Protein AF-A0A7Y5Q2Y3-F1 (afdb_monomer)

Secondary structure (DSSP, 8-state):
----SSTTSSHHHHHHHHHHTT--TTS-GGG-B-HHHHHHHHT--HHHHHHHHHTTSS--BSSTT--BB-HHHHHHHHHHHHHHHHHHHHHHHHT-S-EEEHHHHHHHHT--HHHHHHHHHTTSS-EEEE--TTT-EEEEEHHHHHHHHHHHHTTTT-TTSHHHHHHHHHHHHHHHHHHHTT-S---TTSTTSPTTPBPHHHHHHHHTS-HHHHHHHHHTTSS--EEEEETTEEEEEB-HHHHHHHHHHHHTS-HHHHHHHHHHHHHHHHHHTTPEEHHHHHHHHT--HHHHHHHHHTTSS--EEETTEEEE-HHHHHH-----

Mean predicted aligned error: 15.6 Å

Solvent-accessible surface area (backbone atoms only — not comparable to full-atom values): 18512 Å² total; per-residue (Å²): 131,84,90,60,88,66,59,68,79,47,74,66,35,50,49,55,52,43,63,73,65,71,61,65,86,85,53,67,63,94,56,30,36,38,58,66,54,50,15,68,75,69,73,45,58,47,65,62,52,48,54,34,40,78,70,64,68,29,60,69,47,75,62,84,94,55,45,20,26,35,58,70,44,46,53,56,40,50,51,51,51,50,56,50,49,51,52,49,51,51,55,50,61,71,64,76,58,65,65,37,46,52,71,52,44,28,62,71,49,71,47,54,74,70,52,51,51,49,33,48,76,32,36,62,31,57,67,46,75,42,91,48,72,97,83,38,42,49,38,26,37,43,68,40,41,50,52,52,29,54,38,42,78,68,60,52,56,44,87,88,39,71,58,29,55,51,50,32,50,53,23,43,52,50,51,47,54,37,37,75,70,61,75,38,82,67,74,81,79,76,80,82,60,64,89,78,49,36,40,51,61,52,46,14,60,77,55,71,49,61,46,67,57,43,52,50,32,37,76,70,64,74,38,69,57,50,81,42,78,58,89,95,42,81,43,56,38,23,48,55,69,54,44,52,54,49,34,53,58,55,68,74,44,53,72,67,56,53,52,51,51,58,50,49,53,54,51,48,56,37,45,75,71,65,28,39,38,50,65,59,54,12,62,74,71,75,50,54,50,66,58,52,53,48,34,36,74,70,64,76,40,78,62,47,77,60,86,95,41,58,32,27,51,60,66,61,62,71,73,57,76,81,83,128

Radius of gyration: 31.55 Å; Cα contacts (8 Å, |Δi|>4): 310; chains: 1; bounding box: 58×52×96 Å

pLDDT: mean 83.3, std 14.1, range [37.12, 98.06]

Nearest PDB structures (foldseek):
  3d6y-assembly1_A  TM=5.485E-01  e=5.306E-01  Bacillus subtilis
  6pif-assembly1_I  TM=5.799E-01  e=5.602E-01  Vibrio cholerae
  3d71-assembly1_A-2  TM=3.889E-01  e=2.768E-01  Bacillus subtilis
  7xn2-assembly1_A-2  TM=4.314E-01  e=4.509E-01  Nostoc sp. PCC 7120 = FACHB-418
  2zhg-assembly1_A-2  TM=4.867E-01  e=1.409E+00  Escherichia coli K-12

Structure (mmCIF, N/CA/C/O backbone):
data_AF-A0A7Y5Q2Y3-F1
#
_entry.id   AF-A0A7Y5Q2Y3-F1
#
loop_
_atom_site.group_PDB
_atom_site.id
_atom_site.type_symbol
_atom_site.label_atom_id
_atom_site.label_alt_id
_atom_site.label_comp_id
_atom_site.label_asym_id
_atom_site.label_entity_id
_atom_site.label_seq_id
_atom_site.pdbx_PDB_ins_code
_atom_site.Cartn_x
_atom_site.Cartn_y
_atom_site.Cartn_z
_atom_site.occupancy
_atom_site.B_iso_or_equiv
_atom_site.auth_seq_id
_atom_site.auth_comp_id
_atom_site.auth_asym_id
_atom_site.auth_atom_id
_atom_site.pdbx_PDB_model_num
ATOM 1 N N . MET A 1 1 ? -22.066 6.772 40.315 1.00 43.12 1 MET A N 1
ATOM 2 C CA . MET A 1 1 ? -20.658 6.343 40.153 1.00 43.12 1 MET A CA 1
ATOM 3 C C . MET A 1 1 ? -19.852 7.052 41.225 1.00 43.12 1 MET A C 1
ATOM 5 O O . MET A 1 1 ? -19.938 8.268 41.295 1.00 43.12 1 MET A O 1
ATOM 9 N N . THR A 1 2 ? -19.162 6.327 42.105 1.00 41.25 2 THR A N 1
ATOM 10 C CA . THR A 1 2 ? -18.310 6.935 43.138 1.00 41.25 2 THR A CA 1
ATOM 11 C C . THR A 1 2 ? -17.067 7.475 42.437 1.00 41.25 2 THR A C 1
ATOM 13 O O . THR A 1 2 ? -16.257 6.686 41.960 1.00 41.25 2 THR A O 1
ATOM 16 N N . GLY A 1 3 ? -16.9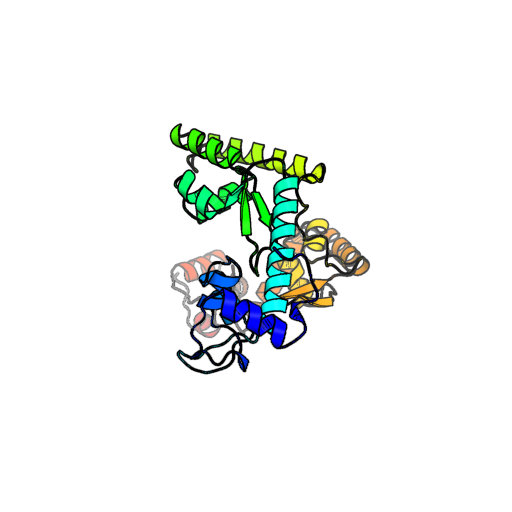72 8.796 42.273 1.00 37.12 3 GLY A N 1
ATOM 17 C CA . GLY A 1 3 ? -15.904 9.495 41.543 1.00 37.12 3 GLY A CA 1
ATOM 18 C C . GLY A 1 3 ? -14.529 9.441 42.213 1.00 37.12 3 GLY A C 1
ATOM 19 O O . GLY A 1 3 ? -13.785 10.407 42.126 1.00 37.12 3 GLY A O 1
ATOM 20 N N . ASP A 1 4 ? -14.213 8.339 42.890 1.00 43.91 4 ASP A N 1
ATOM 21 C CA . ASP A 1 4 ? -12.954 8.118 43.584 1.00 43.91 4 ASP A CA 1
ATOM 22 C C . ASP A 1 4 ? -12.002 7.303 42.680 1.00 43.91 4 ASP A C 1
ATOM 24 O O . ASP A 1 4 ? -12.251 6.115 42.432 1.00 43.91 4 ASP A O 1
ATOM 28 N N . PRO A 1 5 ? -10.941 7.924 42.134 1.00 51.47 5 PRO A N 1
ATOM 29 C CA . PRO A 1 5 ? -9.943 7.248 41.311 1.00 51.47 5 PRO A CA 1
ATOM 30 C C . PRO A 1 5 ? -8.992 6.340 42.115 1.00 51.47 5 PRO A C 1
ATOM 32 O O . PRO A 1 5 ? -8.297 5.527 41.501 1.00 51.47 5 PRO A O 1
ATOM 35 N N . ASP A 1 6 ? -8.974 6.429 43.450 1.00 42.62 6 ASP A N 1
ATOM 36 C CA . ASP A 1 6 ? -8.047 5.706 44.330 1.00 42.62 6 ASP A CA 1
ATOM 37 C C . ASP A 1 6 ? -8.681 4.522 45.074 1.00 42.62 6 ASP A C 1
ATOM 39 O O . ASP A 1 6 ? -7.956 3.652 45.563 1.00 42.62 6 ASP A O 1
ATOM 43 N N . ALA A 1 7 ? -10.010 4.381 45.031 1.00 50.81 7 ALA A N 1
ATOM 44 C CA . ALA A 1 7 ? -10.738 3.216 45.551 1.00 50.81 7 ALA A CA 1
ATOM 45 C C . ALA A 1 7 ? -10.302 1.859 44.944 1.00 50.81 7 ALA A C 1
ATOM 47 O O . ALA A 1 7 ? -10.752 0.814 45.398 1.00 50.81 7 ALA A O 1
ATOM 48 N N . TYR A 1 8 ? -9.435 1.853 43.925 1.00 51.94 8 TYR A N 1
ATOM 49 C CA . TYR A 1 8 ? -9.011 0.677 43.156 1.00 51.94 8 TYR A CA 1
ATOM 50 C C . TYR A 1 8 ? -7.589 0.183 43.473 1.00 51.94 8 TYR A C 1
ATOM 52 O O . TYR A 1 8 ? -7.103 -0.723 42.799 1.00 51.94 8 TYR A O 1
ATOM 60 N N . ARG A 1 9 ? -6.890 0.784 44.448 1.00 46.69 9 ARG A N 1
ATOM 61 C CA . ARG A 1 9 ? -5.477 0.464 44.742 1.00 46.69 9 ARG A CA 1
ATOM 62 C C . ARG A 1 9 ? -5.253 -0.621 45.801 1.00 46.69 9 ARG A C 1
ATOM 64 O O . ARG A 1 9 ? -4.102 -0.952 46.061 1.00 46.69 9 ARG A O 1
ATOM 71 N N . ASN A 1 10 ? -6.302 -1.170 46.411 1.00 55.41 10 ASN A N 1
ATOM 72 C CA . ASN A 1 10 ? -6.183 -2.230 47.414 1.00 55.41 10 ASN A CA 1
ATOM 73 C C . ASN A 1 10 ? -7.134 -3.402 47.122 1.00 55.41 10 ASN A C 1
ATOM 75 O O . ASN A 1 10 ? -8.129 -3.253 46.409 1.00 55.41 10 ASN A O 1
ATOM 79 N N . ASP A 1 11 ? -6.826 -4.569 47.691 1.00 52.66 11 ASP A N 1
ATOM 80 C CA . ASP A 1 11 ? -7.586 -5.813 47.491 1.00 52.66 11 ASP A CA 1
ATOM 81 C C . ASP A 1 11 ? -9.076 -5.654 47.844 1.00 52.66 11 ASP A C 1
ATOM 83 O O . ASP A 1 11 ? -9.950 -6.235 47.201 1.00 52.66 11 ASP A O 1
ATOM 87 N N . VAL A 1 12 ? -9.379 -4.781 48.810 1.00 58.16 12 VAL A N 1
ATOM 88 C CA . VAL A 1 12 ? -10.740 -4.439 49.254 1.00 58.16 12 VAL A CA 1
ATOM 89 C C . VAL A 1 12 ? -11.534 -3.708 48.160 1.00 58.16 12 VAL A C 1
ATOM 91 O O . VAL A 1 12 ? -12.720 -3.978 47.957 1.00 58.16 12 VAL A O 1
ATOM 94 N N . GLY A 1 13 ? -10.890 -2.812 47.413 1.00 61.62 13 GLY A N 1
ATOM 95 C CA . GLY A 1 13 ? -11.472 -2.109 46.272 1.00 61.62 13 GLY A CA 1
ATOM 96 C C . GLY A 1 13 ? -11.870 -3.043 45.133 1.00 61.62 13 GLY A C 1
ATOM 97 O O . GLY A 1 13 ? -12.956 -2.917 44.561 1.00 61.62 13 GLY A O 1
ATOM 98 N N . VAL A 1 14 ? -11.019 -4.032 44.851 1.00 57.56 14 VAL A N 1
ATOM 99 C CA . VAL A 1 14 ? -11.285 -5.078 43.854 1.00 57.56 14 VAL A CA 1
ATOM 100 C C . VAL A 1 14 ? -12.442 -5.974 44.311 1.00 57.56 14 VAL A C 1
ATOM 102 O O . VAL A 1 14 ? -13.382 -6.191 43.544 1.00 57.56 14 VAL A O 1
ATOM 105 N N . LEU A 1 15 ? -12.439 -6.412 45.575 1.00 58.00 15 LEU A N 1
ATOM 106 C CA . LEU A 1 15 ? -13.504 -7.222 46.185 1.00 58.00 15 LEU A CA 1
ATOM 107 C C . LEU A 1 15 ? -14.885 -6.554 46.110 1.00 58.00 15 LEU A C 1
ATOM 109 O O . LEU A 1 15 ? -15.871 -7.202 45.757 1.00 58.00 15 LEU A O 1
ATOM 113 N N . ASN A 1 16 ? -14.967 -5.247 46.364 1.00 61.09 16 ASN A N 1
ATOM 114 C CA . ASN A 1 16 ? -16.228 -4.504 46.276 1.00 61.09 16 ASN A CA 1
ATOM 115 C C . ASN A 1 16 ? -16.798 -4.446 44.849 1.00 61.09 16 ASN A C 1
ATOM 117 O O . ASN A 1 16 ? -18.017 -4.467 44.664 1.00 61.09 16 ASN A O 1
ATOM 121 N N . VAL A 1 17 ? -15.937 -4.387 43.830 1.00 60.50 17 VAL A N 1
ATOM 122 C CA . VAL A 1 17 ? -16.352 -4.403 42.419 1.00 60.50 17 VAL A CA 1
ATOM 123 C C . VAL A 1 17 ? -16.794 -5.803 42.000 1.00 60.50 17 VAL A C 1
ATOM 125 O O . VAL A 1 17 ? -17.844 -5.941 41.376 1.00 60.50 17 VAL A O 1
ATOM 128 N N . VAL A 1 18 ? -16.041 -6.836 42.384 1.00 57.22 18 VAL A N 1
ATOM 129 C CA . VAL A 1 18 ? -16.374 -8.246 42.121 1.00 57.22 18 VAL A CA 1
ATOM 130 C C . VAL A 1 18 ? -17.739 -8.601 42.722 1.00 57.22 18 VAL A C 1
ATOM 132 O O . VAL A 1 18 ? -18.603 -9.112 42.008 1.00 57.22 18 VAL A O 1
ATOM 135 N N . ASN A 1 19 ? -17.980 -8.218 43.981 1.00 61.59 19 ASN A N 1
ATOM 136 C CA . ASN A 1 19 ? -19.257 -8.443 44.663 1.00 61.59 19 ASN A CA 1
ATOM 137 C C . ASN A 1 19 ? -20.421 -7.673 44.019 1.00 61.59 19 ASN A C 1
ATOM 139 O O . ASN A 1 19 ? -21.512 -8.222 43.874 1.00 61.59 19 ASN A O 1
ATOM 143 N N . ARG A 1 20 ? -20.211 -6.426 43.569 1.00 59.88 20 ARG A N 1
ATOM 144 C CA . ARG A 1 20 ? -21.254 -5.656 42.858 1.00 59.88 20 ARG A CA 1
ATOM 145 C C . ARG A 1 20 ? -21.637 -6.240 41.501 1.00 59.88 20 ARG A C 1
ATOM 147 O O . ARG A 1 20 ? -22.733 -5.966 41.025 1.00 59.88 20 ARG A O 1
ATOM 154 N N . LEU A 1 21 ? -20.742 -6.984 40.858 1.00 59.78 21 LEU A N 1
ATOM 155 C CA . LEU A 1 21 ? -20.939 -7.484 39.496 1.00 59.78 21 LEU A CA 1
ATOM 156 C C . LEU A 1 21 ? -21.507 -8.904 39.437 1.00 59.78 21 LEU A C 1
ATOM 158 O O . LEU A 1 21 ? -21.704 -9.420 38.335 1.00 59.78 21 LEU A O 1
ATOM 162 N N . GLY A 1 22 ? -21.773 -9.529 40.591 1.00 58.38 22 GLY A N 1
ATOM 163 C CA . GLY A 1 22 ? -22.323 -10.884 40.663 1.00 58.38 22 GLY A CA 1
ATOM 164 C C . GLY A 1 22 ? -21.417 -11.927 40.006 1.00 58.38 22 GLY A C 1
ATOM 165 O O . GLY A 1 22 ? -21.913 -12.887 39.418 1.00 58.38 22 GLY A O 1
ATOM 166 N N . LEU A 1 23 ? -20.098 -11.706 40.031 1.00 62.53 23 LEU A N 1
ATOM 167 C CA . LEU A 1 23 ? -19.140 -12.687 39.533 1.00 62.53 23 LEU A CA 1
ATOM 168 C C . LEU A 1 23 ? -19.119 -13.876 40.500 1.00 62.53 23 LEU A C 1
ATOM 170 O O . LEU A 1 23 ? -19.036 -13.699 41.713 1.00 62.53 23 LEU A O 1
ATOM 174 N N . ASP A 1 24 ? -19.248 -15.084 39.954 1.00 54.53 24 ASP A N 1
ATOM 175 C CA . ASP A 1 24 ? -19.266 -16.332 40.714 1.00 54.53 24 ASP A CA 1
ATOM 176 C C . ASP A 1 24 ? -17.982 -16.447 41.560 1.00 54.53 24 ASP A C 1
ATOM 178 O O . ASP A 1 24 ? -16.868 -16.365 41.036 1.00 54.53 24 ASP A O 1
ATOM 182 N N . GLY A 1 25 ? -18.127 -16.656 42.873 1.00 52.69 25 GLY A N 1
ATOM 183 C CA . GLY A 1 25 ? -17.015 -16.853 43.811 1.00 52.69 25 GLY A CA 1
ATOM 184 C C . GLY A 1 25 ? -16.116 -18.062 43.500 1.00 52.69 25 GLY A C 1
ATOM 185 O O . GLY A 1 25 ? -15.084 -18.231 44.143 1.00 52.69 25 GLY A O 1
ATOM 186 N N . ARG A 1 26 ? -16.465 -18.893 42.507 1.00 54.66 26 ARG A N 1
ATOM 187 C CA . ARG A 1 26 ? -15.615 -19.963 41.951 1.00 54.66 26 ARG A CA 1
ATOM 188 C C . ARG A 1 26 ? -14.494 -19.452 41.048 1.00 54.66 26 ARG A C 1
ATOM 190 O O . ARG A 1 26 ? -13.603 -20.220 40.686 1.00 54.66 26 ARG A O 1
ATOM 197 N N . THR A 1 27 ? -14.530 -18.186 40.648 1.00 55.25 27 THR A N 1
ATOM 198 C CA . THR A 1 27 ? -13.493 -17.587 39.806 1.00 55.25 27 THR A CA 1
ATOM 199 C C . THR A 1 27 ? -12.290 -17.262 40.680 1.00 55.25 27 THR A C 1
ATOM 201 O O . THR A 1 27 ? -12.431 -16.580 41.691 1.00 55.25 27 THR A O 1
ATOM 204 N N . ASN A 1 28 ? -11.102 -17.757 40.323 1.00 61.69 28 ASN A N 1
ATOM 205 C CA . ASN A 1 28 ? -9.868 -17.484 41.061 1.00 61.69 28 ASN A CA 1
ATOM 206 C C . ASN A 1 28 ? -9.455 -16.017 40.831 1.00 61.69 28 ASN A C 1
ATOM 208 O O . ASN A 1 28 ? -8.598 -15.715 40.009 1.00 61.69 28 ASN A O 1
ATOM 212 N N . TRP A 1 29 ? -10.146 -15.095 41.501 1.00 56.84 29 TRP A N 1
ATOM 213 C CA . TRP A 1 29 ? -10.098 -13.640 41.316 1.00 56.84 29 TRP A CA 1
ATOM 214 C C . TRP A 1 29 ? -8.708 -13.046 41.560 1.00 56.84 29 TRP A C 1
ATOM 216 O O . TRP A 1 29 ? -8.377 -12.006 40.986 1.00 56.84 29 TRP A O 1
ATOM 226 N N . LEU A 1 30 ? -7.874 -13.752 42.331 1.00 63.66 30 LEU A N 1
ATOM 227 C CA . LEU A 1 30 ? -6.448 -13.471 42.501 1.00 63.66 30 LEU A CA 1
ATOM 228 C C . LEU A 1 30 ? -5.669 -13.546 41.176 1.00 63.66 30 LEU A C 1
ATOM 230 O O . LEU A 1 30 ? -4.636 -12.901 41.033 1.00 63.66 30 LEU A O 1
ATOM 234 N N . MET A 1 31 ? -6.158 -14.308 40.194 1.00 72.75 31 MET A N 1
ATOM 235 C CA . MET A 1 31 ? -5.475 -14.529 38.918 1.00 72.75 31 MET A CA 1
ATOM 236 C C . MET A 1 31 ? -5.882 -13.571 37.793 1.00 72.75 31 MET A C 1
ATOM 238 O O . MET A 1 31 ? -5.151 -13.475 36.806 1.00 72.75 31 MET A O 1
ATOM 242 N N . GLY A 1 32 ? -6.995 -12.841 37.923 1.00 86.25 32 GLY A N 1
ATOM 243 C CA . GLY A 1 32 ? -7.448 -11.872 36.920 1.00 86.25 32 GLY A CA 1
ATOM 244 C C . GLY A 1 32 ? -8.879 -12.085 36.422 1.00 86.25 32 GLY A C 1
ATOM 245 O O . GLY A 1 32 ? -9.709 -12.673 37.108 1.00 86.25 32 GLY A O 1
ATOM 246 N N . LEU A 1 33 ? -9.160 -11.584 35.217 1.00 88.19 33 LEU A N 1
ATOM 247 C CA . LEU A 1 33 ? -10.470 -11.625 34.559 1.00 88.19 33 LEU A CA 1
ATOM 248 C C . LEU A 1 33 ? -10.462 -12.553 33.349 1.00 88.19 33 LEU A C 1
ATOM 250 O O . LEU A 1 33 ? -9.553 -12.497 32.524 1.00 88.19 33 LEU A O 1
ATOM 254 N N . THR A 1 34 ? -11.517 -13.329 33.142 1.00 90.38 34 THR A N 1
ATOM 255 C CA . THR A 1 34 ? -11.758 -13.917 31.818 1.00 90.38 34 THR A CA 1
ATOM 256 C C . THR A 1 34 ? -12.120 -12.824 30.802 1.00 90.38 34 THR A C 1
ATOM 258 O O . THR A 1 34 ? -12.578 -11.734 31.154 1.00 90.38 34 THR A O 1
ATOM 261 N N . VAL A 1 35 ? -11.968 -13.112 29.505 1.00 89.06 35 VAL A N 1
ATOM 262 C CA . VAL A 1 35 ? -12.319 -12.170 28.421 1.00 89.06 35 VAL A CA 1
ATOM 263 C C . VAL A 1 35 ? -13.791 -11.738 28.500 1.00 89.06 35 VAL A C 1
ATOM 265 O O . VAL A 1 35 ? -14.106 -10.569 28.282 1.00 89.06 35 VAL A O 1
ATOM 268 N N . SER A 1 36 ? -14.695 -12.659 28.845 1.00 85.25 36 SER A N 1
ATOM 269 C CA . SER A 1 36 ? -16.131 -12.380 28.986 1.00 85.25 36 SER A CA 1
ATOM 270 C C . SER A 1 36 ? -16.429 -11.427 30.145 1.00 85.25 36 SER A C 1
ATOM 272 O O . SER A 1 36 ? -17.249 -10.519 30.010 1.00 85.25 36 SER A O 1
ATOM 274 N N . GLU A 1 37 ? -15.754 -11.600 31.282 1.00 84.69 37 GLU A N 1
ATOM 275 C CA . GLU A 1 37 ? -15.911 -10.718 32.444 1.00 84.69 37 GLU A CA 1
ATOM 276 C C . GLU A 1 37 ? -15.319 -9.339 32.170 1.00 84.69 37 GLU A C 1
ATOM 278 O O . GLU A 1 37 ? -15.955 -8.324 32.452 1.00 84.69 37 GLU A O 1
ATOM 283 N N . ALA A 1 38 ? -14.146 -9.294 31.537 1.00 87.94 38 ALA A N 1
ATOM 284 C CA . ALA A 1 38 ? -13.511 -8.064 31.089 1.00 87.94 38 ALA A CA 1
ATOM 285 C C . ALA A 1 38 ? -14.414 -7.278 30.114 1.00 87.94 38 ALA A C 1
ATOM 287 O O . ALA A 1 38 ? -14.573 -6.059 30.250 1.00 87.94 38 ALA A O 1
ATOM 288 N N . ALA A 1 39 ? -15.077 -7.971 29.181 1.00 83.06 39 ALA A N 1
ATOM 289 C CA . ALA A 1 39 ? -16.061 -7.384 28.272 1.00 83.06 39 ALA A CA 1
ATOM 290 C C . ALA A 1 39 ? -17.253 -6.789 29.032 1.00 83.06 39 ALA A C 1
ATOM 292 O O . ALA A 1 39 ? -17.571 -5.611 28.858 1.00 83.06 39 ALA A O 1
ATOM 293 N N . ARG A 1 40 ? -17.861 -7.567 29.938 1.00 78.81 40 ARG A N 1
ATOM 294 C CA . ARG A 1 40 ? -19.000 -7.129 30.760 1.00 78.81 40 ARG A CA 1
ATOM 295 C C . ARG A 1 40 ? -18.653 -5.915 31.625 1.00 78.81 40 ARG A C 1
ATOM 297 O O . ARG A 1 40 ? -19.427 -4.967 31.678 1.00 78.81 40 ARG A O 1
ATOM 304 N N . LEU A 1 41 ? -17.480 -5.924 32.258 1.00 79.88 41 LEU A N 1
ATOM 305 C CA . LEU A 1 41 ? -17.006 -4.854 33.139 1.00 79.88 41 LEU A CA 1
ATOM 306 C C . LEU A 1 41 ? -16.756 -3.536 32.392 1.00 79.88 41 LEU A C 1
ATOM 308 O O . LEU A 1 41 ? -16.956 -2.455 32.942 1.00 79.88 41 LEU A O 1
ATOM 312 N N . SER A 1 42 ? -16.254 -3.607 31.159 1.00 82.38 42 SER A N 1
ATOM 313 C CA . SER A 1 42 ? -15.830 -2.417 30.411 1.00 82.38 42 SER A CA 1
ATOM 314 C C . SER A 1 42 ? -16.823 -1.929 29.365 1.00 82.38 42 SER A C 1
ATOM 316 O O . SER A 1 42 ? -16.649 -0.815 28.874 1.00 82.38 42 SER A O 1
ATOM 318 N N . GLY A 1 43 ? -17.808 -2.750 28.992 1.00 80.62 43 GLY A N 1
ATOM 319 C CA . GLY A 1 43 ? -18.649 -2.522 27.817 1.00 80.62 43 GLY A CA 1
ATOM 320 C C . GLY A 1 43 ? -17.903 -2.694 26.485 1.00 80.62 43 GLY A C 1
ATOM 321 O O . GLY A 1 43 ? -18.453 -2.393 25.429 1.00 80.62 43 GLY A O 1
ATOM 322 N N . ILE A 1 44 ? -16.646 -3.156 26.502 1.00 84.75 44 ILE A N 1
ATOM 323 C CA . ILE A 1 44 ? -15.873 -3.434 25.288 1.00 84.75 44 ILE A CA 1
ATOM 324 C C . ILE A 1 44 ? -16.326 -4.785 24.725 1.00 84.75 44 ILE A C 1
ATOM 326 O O . ILE A 1 44 ? -16.469 -5.757 25.461 1.00 84.75 44 ILE A O 1
ATOM 330 N N . CYS A 1 45 ? -16.516 -4.865 23.406 1.00 87.69 45 CYS A N 1
ATOM 331 C CA . CYS A 1 45 ? -16.849 -6.122 22.736 1.00 87.69 45 CYS A CA 1
ATOM 332 C C . CYS A 1 45 ? -15.815 -7.217 23.058 1.00 87.69 45 CYS A C 1
ATOM 334 O O . CYS A 1 45 ? -14.607 -6.993 22.937 1.00 87.69 45 CYS A O 1
ATOM 336 N N . GLN A 1 46 ? -16.295 -8.417 23.397 1.00 88.69 46 GLN A N 1
ATOM 337 C CA . GLN A 1 46 ? -15.459 -9.575 23.725 1.00 88.69 46 GLN A CA 1
ATOM 338 C C . GLN A 1 46 ? -14.434 -9.887 22.625 1.00 88.69 46 GLN A C 1
ATOM 340 O O . GLN A 1 46 ? -13.280 -10.173 22.931 1.00 88.69 46 GLN A O 1
ATOM 345 N N . TYR A 1 47 ? -14.819 -9.752 21.351 1.00 85.75 47 TYR A N 1
ATOM 346 C CA . TYR A 1 47 ? -13.927 -9.974 20.210 1.00 85.75 47 TYR A CA 1
ATOM 347 C C . TYR A 1 47 ? -12.744 -8.995 20.188 1.00 85.75 47 TYR A C 1
ATOM 349 O O . TYR A 1 47 ? -11.623 -9.392 19.900 1.00 85.75 47 TYR A O 1
ATOM 357 N N . THR A 1 48 ? -12.963 -7.728 20.551 1.00 84.81 48 THR A N 1
ATOM 358 C CA . THR A 1 48 ? -11.895 -6.716 20.628 1.00 84.81 48 THR A CA 1
ATOM 359 C C . THR A 1 48 ? -10.859 -7.073 21.690 1.00 84.81 48 THR A C 1
ATOM 361 O O . THR A 1 48 ? -9.665 -6.865 21.482 1.00 84.81 48 THR A O 1
ATOM 364 N N . ILE A 1 49 ? -11.312 -7.597 22.831 1.00 89.94 49 ILE A N 1
ATOM 365 C CA . ILE A 1 49 ? -10.421 -8.044 23.906 1.00 89.94 49 ILE A CA 1
ATOM 366 C C . ILE A 1 49 ? -9.688 -9.314 23.464 1.00 89.94 49 ILE A C 1
ATOM 368 O O . ILE A 1 49 ? -8.478 -9.403 23.640 1.00 89.94 49 ILE A O 1
ATOM 372 N N . TRP A 1 50 ? -10.386 -10.258 22.825 1.00 90.75 50 TRP A N 1
ATOM 373 C CA . TRP A 1 50 ? -9.780 -11.480 22.293 1.00 90.75 50 TRP A CA 1
ATOM 374 C C . TRP A 1 50 ? -8.675 -11.180 21.272 1.00 90.75 50 TRP A C 1
ATOM 376 O O . TRP A 1 50 ? -7.543 -11.622 21.430 1.00 90.75 50 TRP A O 1
ATOM 386 N N . ASP A 1 51 ? -8.955 -10.337 20.284 1.00 87.25 51 ASP A N 1
ATOM 387 C CA . ASP A 1 51 ? -7.986 -9.883 19.281 1.00 87.25 51 ASP A CA 1
ATOM 388 C C . ASP A 1 51 ? -6.784 -9.165 19.931 1.00 87.25 51 ASP A C 1
ATOM 390 O O . ASP A 1 51 ? -5.634 -9.396 19.561 1.00 87.25 51 ASP A O 1
ATOM 394 N N . ALA A 1 52 ? -7.003 -8.361 20.978 1.00 90.56 52 ALA A N 1
ATOM 395 C CA . ALA A 1 52 ? -5.903 -7.771 21.742 1.00 90.56 52 ALA A CA 1
ATOM 396 C C . ALA A 1 52 ? -5.035 -8.827 22.453 1.00 90.56 52 ALA A C 1
ATOM 398 O O . ALA A 1 52 ? -3.810 -8.688 22.492 1.00 90.56 52 ALA A O 1
ATOM 399 N N . THR A 1 53 ? -5.643 -9.899 22.967 1.00 91.94 53 THR A N 1
ATOM 400 C CA . THR A 1 53 ? -4.913 -11.014 23.591 1.00 91.94 53 THR A CA 1
ATOM 401 C C . THR A 1 53 ? -4.115 -11.819 22.559 1.00 91.94 53 THR A C 1
ATOM 403 O O . THR A 1 53 ? -2.937 -12.086 22.780 1.00 91.94 53 THR A O 1
ATOM 406 N N . GLU A 1 54 ? -4.685 -12.113 21.383 1.00 89.31 54 GLU A N 1
ATOM 407 C CA . GLU A 1 54 ? -3.990 -12.811 20.287 1.00 89.31 54 GLU A CA 1
ATOM 408 C C . GLU A 1 54 ? -2.812 -12.000 19.733 1.00 89.31 54 GLU A C 1
ATOM 410 O O . GLU A 1 54 ? -1.803 -12.558 19.300 1.00 89.31 54 GLU A O 1
ATOM 415 N N . ARG A 1 55 ? -2.906 -10.667 19.782 1.00 85.69 55 ARG A N 1
ATOM 416 C CA . ARG A 1 55 ? -1.810 -9.764 19.408 1.00 85.69 55 ARG A CA 1
ATOM 417 C C . ARG A 1 55 ? -0.752 -9.575 20.496 1.00 85.69 55 ARG A C 1
ATOM 419 O O . ARG A 1 55 ? 0.246 -8.906 20.217 1.00 85.69 55 ARG A O 1
ATOM 426 N N . GLY A 1 56 ? -0.956 -10.117 21.697 1.00 92.69 56 GLY A N 1
ATOM 427 C CA . GLY A 1 56 ? -0.076 -9.908 22.848 1.00 92.69 56 GLY A CA 1
ATOM 428 C C . GLY A 1 56 ? -0.111 -8.478 23.402 1.00 92.69 56 GLY A C 1
ATOM 429 O O . GLY A 1 56 ? 0.834 -8.050 24.055 1.00 92.69 56 GLY A O 1
ATOM 430 N N . GLU A 1 57 ? -1.171 -7.711 23.122 1.00 92.31 57 GLU A N 1
ATOM 431 C CA . GLU A 1 57 ? -1.386 -6.378 23.712 1.00 92.31 57 GLU A CA 1
ATOM 432 C C 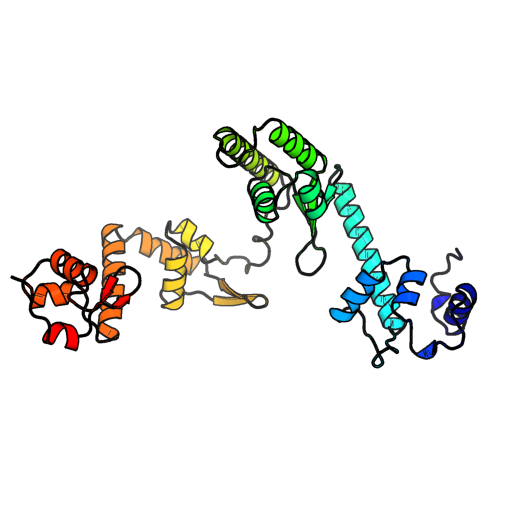. GLU A 1 57 ? -1.917 -6.467 25.147 1.00 92.31 57 GLU A C 1
ATOM 434 O O . GLU A 1 57 ? -1.798 -5.509 25.913 1.00 92.31 57 GLU A O 1
ATOM 439 N N . VAL A 1 58 ? -2.516 -7.611 25.480 1.00 94.12 58 VAL A N 1
ATOM 440 C CA . VAL A 1 58 ? -3.027 -7.970 26.797 1.00 94.12 58 VAL A CA 1
ATOM 441 C C . VAL A 1 58 ? -2.438 -9.322 27.160 1.00 94.12 58 VAL A C 1
ATOM 443 O O . VAL A 1 58 ? -2.627 -10.288 26.417 1.00 94.12 58 VAL A O 1
ATOM 446 N N . LEU A 1 59 ? -1.717 -9.392 28.279 1.00 93.75 59 LEU A N 1
ATOM 447 C CA . LEU A 1 59 ? -1.187 -10.657 28.767 1.00 93.75 59 LEU A CA 1
ATOM 448 C C . LEU A 1 59 ? -2.342 -11.573 29.182 1.00 93.75 59 LEU A C 1
ATOM 450 O O . LEU A 1 59 ? -3.309 -11.135 29.805 1.00 93.75 59 LEU A O 1
ATOM 454 N N . VAL A 1 60 ? -2.215 -12.854 28.857 1.00 93.56 60 VAL A N 1
ATOM 455 C CA . VAL A 1 60 ? -3.120 -13.898 29.326 1.00 93.56 60 VAL A CA 1
ATOM 456 C C . VAL A 1 60 ? -2.296 -14.972 30.015 1.00 93.56 60 VAL A C 1
ATOM 458 O O . VAL A 1 60 ? -1.298 -15.439 29.467 1.00 93.56 60 VAL A O 1
ATOM 461 N N . VAL A 1 61 ? -2.728 -15.374 31.205 1.00 91.31 61 VAL A N 1
ATOM 462 C CA . VAL A 1 61 ? -2.144 -16.458 31.995 1.00 91.31 61 VAL A CA 1
ATOM 463 C C . VAL A 1 61 ? -3.092 -17.656 32.036 1.00 91.31 61 VAL A C 1
ATOM 465 O O . VAL A 1 61 ? -4.313 -17.504 31.972 1.00 91.31 61 VAL A O 1
ATOM 468 N N . GLY A 1 62 ? -2.525 -18.859 32.141 1.00 86.81 62 GLY A N 1
ATOM 469 C CA . GLY A 1 62 ? -3.268 -20.122 32.188 1.00 86.81 62 GLY A CA 1
ATOM 470 C C . GLY A 1 62 ? -3.393 -20.842 30.839 1.00 86.81 62 GLY A C 1
ATOM 471 O O . GLY A 1 62 ? -2.933 -20.367 29.799 1.00 86.81 62 GLY A O 1
ATOM 472 N N . GLN A 1 63 ? -3.986 -22.040 30.861 1.00 76.50 63 GLN A N 1
ATOM 473 C CA . GLN A 1 63 ? -4.102 -22.927 29.697 1.00 76.50 63 GLN A CA 1
ATOM 474 C C . GLN A 1 63 ? -5.550 -23.361 29.432 1.00 76.50 63 GLN A C 1
ATOM 476 O O . GLN A 1 63 ? -6.380 -23.479 30.335 1.00 76.50 63 GLN A O 1
ATOM 481 N N . GLY A 1 64 ? -5.849 -23.617 28.154 1.00 80.06 64 GLY A N 1
ATOM 482 C CA . GLY A 1 64 ? -7.161 -24.081 27.702 1.00 80.06 64 GLY A CA 1
ATOM 483 C C . GLY A 1 64 ? -8.288 -23.101 28.035 1.00 80.06 64 GLY A C 1
ATOM 484 O O . GLY A 1 64 ? -8.200 -21.912 27.732 1.00 80.06 64 GLY A O 1
ATOM 485 N N . LYS A 1 65 ? -9.353 -23.616 28.658 1.00 74.19 65 LYS A N 1
ATOM 486 C CA . LYS A 1 65 ? -10.542 -22.843 29.055 1.00 74.19 65 LYS A CA 1
ATOM 487 C C . LYS A 1 65 ? -10.312 -21.898 30.245 1.00 74.19 65 LYS A C 1
ATOM 489 O O . LYS A 1 65 ? -11.157 -21.052 30.510 1.00 74.19 65 LYS A O 1
ATOM 494 N N . TYR A 1 66 ? -9.182 -22.026 30.940 1.00 78.06 66 TYR A N 1
ATOM 495 C CA . TYR A 1 66 ? -8.837 -21.247 32.132 1.00 78.06 66 TYR A CA 1
ATOM 496 C C . TYR A 1 66 ? -7.801 -20.171 31.796 1.00 78.06 66 TYR A C 1
ATOM 498 O O . TYR A 1 66 ? -6.692 -20.161 32.324 1.00 78.06 66 TYR A O 1
ATOM 506 N N . ARG A 1 67 ? -8.149 -19.303 30.844 1.00 87.00 67 ARG A N 1
ATOM 507 C CA . ARG A 1 67 ? -7.336 -18.156 30.431 1.00 87.00 67 ARG A CA 1
ATOM 508 C C . ARG A 1 67 ? -7.824 -16.902 31.146 1.00 87.00 67 ARG A C 1
ATOM 510 O O . ARG A 1 67 ? -8.971 -16.498 30.956 1.00 87.00 67 ARG A O 1
ATOM 517 N N . TYR A 1 68 ? -6.942 -16.289 31.924 1.00 92.06 68 TYR A N 1
ATOM 518 C CA . TYR A 1 68 ? -7.224 -15.081 32.693 1.00 92.06 68 TYR A CA 1
ATOM 519 C C . TYR A 1 68 ? -6.314 -13.944 32.245 1.00 92.06 68 TYR A C 1
ATOM 521 O O . TYR A 1 68 ? -5.144 -14.150 31.941 1.00 92.06 68 TYR A O 1
ATOM 529 N N . ILE A 1 69 ? -6.859 -12.739 32.208 1.00 93.25 69 ILE A N 1
ATOM 530 C CA . ILE A 1 69 ? -6.141 -11.492 32.000 1.00 93.25 69 ILE A CA 1
ATOM 531 C C . ILE A 1 69 ? -5.809 -10.940 33.387 1.00 93.25 69 ILE A C 1
ATOM 533 O O . ILE A 1 69 ? -6.746 -10.565 34.101 1.00 93.25 69 ILE A O 1
ATOM 537 N N . PRO A 1 70 ? -4.529 -10.849 33.785 1.00 92.56 70 PRO A N 1
ATOM 538 C CA . PRO A 1 70 ? -4.166 -10.238 35.057 1.00 92.56 70 PRO A CA 1
ATOM 539 C C . PRO A 1 70 ? -4.744 -8.826 35.182 1.00 92.56 70 PRO A C 1
ATOM 541 O O . PRO A 1 70 ? -4.765 -8.060 34.216 1.00 92.56 70 PRO A O 1
ATOM 544 N N . TRP A 1 71 ? -5.209 -8.455 36.376 1.00 85.62 71 TRP A N 1
ATOM 545 C CA . TRP A 1 71 ? -5.845 -7.153 36.612 1.00 85.62 71 TRP A CA 1
ATOM 546 C C . TRP A 1 71 ? -4.955 -5.970 36.220 1.00 85.62 71 TRP A C 1
ATOM 548 O O . TRP A 1 71 ? -5.432 -5.002 35.627 1.00 85.62 71 TRP A O 1
ATOM 558 N N . THR A 1 72 ? -3.658 -6.062 36.510 1.00 87.44 72 THR A N 1
ATOM 559 C CA . THR A 1 72 ? -2.649 -5.054 36.160 1.00 87.44 72 THR A CA 1
ATOM 560 C C . THR A 1 72 ? -2.589 -4.813 34.650 1.00 87.44 72 THR A C 1
ATOM 562 O O . THR A 1 72 ? -2.706 -3.668 34.202 1.00 87.44 72 THR A O 1
ATOM 565 N N . ASP A 1 73 ? -2.484 -5.885 33.864 1.00 91.00 73 ASP A N 1
ATOM 566 C CA . ASP A 1 73 ? -2.476 -5.836 32.400 1.00 91.00 73 ASP A CA 1
ATOM 567 C C . ASP A 1 73 ? -3.815 -5.351 31.844 1.00 91.00 73 ASP A C 1
ATOM 569 O O . ASP A 1 73 ? -3.852 -4.492 30.956 1.00 91.00 73 ASP A O 1
ATOM 573 N N . TRP A 1 74 ? -4.923 -5.839 32.407 1.00 91.44 74 TRP A N 1
ATOM 574 C CA . TRP A 1 74 ? -6.264 -5.425 32.013 1.00 91.44 74 TRP A CA 1
ATOM 575 C C . TRP A 1 74 ? -6.465 -3.918 32.167 1.00 91.44 74 TRP A C 1
ATOM 577 O O . TRP A 1 74 ? -6.875 -3.247 31.218 1.00 91.44 74 TRP A O 1
ATOM 587 N N . PHE A 1 75 ? -6.165 -3.356 33.340 1.00 87.44 75 PHE A N 1
ATOM 588 C CA . PHE A 1 75 ? -6.353 -1.929 33.590 1.00 87.44 75 PHE A CA 1
ATOM 589 C C . PHE A 1 75 ? -5.430 -1.071 32.726 1.00 87.44 75 PHE A C 1
ATOM 591 O O . PHE A 1 75 ? -5.881 -0.067 32.162 1.00 87.44 75 PHE A O 1
ATOM 598 N N . ALA A 1 76 ? -4.165 -1.474 32.576 1.00 88.75 76 ALA A N 1
ATOM 599 C CA . ALA A 1 76 ? -3.210 -0.774 31.727 1.00 88.75 76 ALA A CA 1
ATOM 600 C C . ALA A 1 76 ? -3.682 -0.738 30.266 1.00 88.75 76 ALA A C 1
ATOM 602 O O . ALA A 1 76 ? -3.690 0.328 29.638 1.00 88.75 76 ALA A O 1
ATOM 603 N N . TRP A 1 77 ? -4.123 -1.877 29.730 1.00 93.81 77 TRP A N 1
ATOM 604 C CA . TRP A 1 77 ? -4.646 -1.955 28.372 1.00 93.81 77 TRP A CA 1
ATOM 605 C C . TRP A 1 77 ? -5.963 -1.194 28.216 1.00 93.81 77 TRP A C 1
ATOM 607 O O . TRP A 1 77 ? -6.088 -0.387 27.297 1.00 93.81 77 TRP A O 1
ATOM 617 N N . ARG A 1 78 ? -6.919 -1.360 29.138 1.00 90.25 78 ARG A N 1
ATOM 618 C CA . ARG A 1 78 ? -8.222 -0.675 29.110 1.00 90.25 78 ARG A CA 1
ATOM 619 C C . ARG A 1 78 ? -8.055 0.844 29.110 1.00 90.25 78 ARG A C 1
ATOM 621 O O . ARG A 1 78 ? -8.690 1.530 28.310 1.00 90.25 78 ARG A O 1
ATOM 628 N N . LYS A 1 79 ? -7.173 1.382 29.961 1.00 87.50 79 LYS A N 1
ATOM 629 C CA . LYS A 1 79 ? -6.856 2.820 29.995 1.00 87.50 79 LYS A CA 1
ATOM 630 C C . LYS A 1 79 ? -6.315 3.299 28.647 1.00 87.50 79 LYS A C 1
ATOM 632 O O . LYS A 1 79 ? -6.797 4.301 28.121 1.00 87.50 79 LYS A O 1
ATOM 637 N N . LYS A 1 80 ? -5.363 2.562 28.059 1.00 88.19 80 LYS A N 1
ATOM 638 C CA . LYS A 1 80 ? -4.835 2.856 26.715 1.00 88.19 80 LYS A CA 1
ATOM 639 C C . LYS A 1 80 ? -5.935 2.786 25.654 1.00 88.19 80 LYS A C 1
ATOM 641 O O . LYS A 1 80 ? -6.014 3.688 24.830 1.00 88.19 80 LYS A O 1
ATOM 646 N N . HIS A 1 81 ? -6.802 1.775 25.700 1.00 87.31 81 HIS A N 1
ATOM 647 C CA . HIS A 1 81 ? -7.912 1.591 24.765 1.00 87.31 81 HIS A CA 1
ATOM 648 C C . HIS A 1 81 ? -8.883 2.778 24.779 1.00 87.31 81 HIS A C 1
ATOM 650 O O . HIS A 1 81 ? -9.221 3.306 23.721 1.00 87.31 81 HIS A O 1
ATOM 656 N N . PHE A 1 82 ? -9.303 3.242 25.960 1.00 86.00 82 PHE A N 1
ATOM 657 C CA . PHE A 1 82 ? -10.222 4.379 26.064 1.00 86.00 82 PHE A CA 1
ATOM 658 C C . PHE A 1 82 ? -9.571 5.712 25.701 1.00 86.00 82 PHE A C 1
ATOM 660 O O . PHE A 1 82 ? -10.179 6.483 24.963 1.00 86.00 82 PHE A O 1
ATOM 667 N N . ALA A 1 83 ? -8.329 5.967 26.125 1.00 83.56 83 ALA A N 1
ATOM 668 C CA . ALA A 1 83 ? -7.590 7.157 25.689 1.00 83.56 83 ALA A CA 1
ATOM 669 C C . ALA A 1 83 ? -7.447 7.190 24.159 1.00 83.56 83 ALA A C 1
ATOM 671 O O . ALA A 1 83 ? -7.613 8.219 23.505 1.00 83.56 83 ALA A O 1
ATOM 672 N N . TYR A 1 84 ? -7.198 6.022 23.576 1.00 83.62 84 TYR A N 1
ATOM 673 C CA . TYR A 1 84 ? -7.108 5.842 22.143 1.00 83.62 84 TYR A CA 1
ATOM 674 C C . TYR A 1 84 ? -8.449 6.086 21.421 1.00 83.62 84 TYR A C 1
ATOM 676 O O . TYR A 1 84 ? -8.486 6.796 20.415 1.00 83.62 84 TYR A O 1
ATOM 684 N N . LYS A 1 85 ? -9.565 5.573 21.956 1.00 84.31 85 LYS A N 1
ATOM 685 C CA . LYS A 1 85 ? -10.923 5.848 21.453 1.00 84.31 85 LYS A CA 1
ATOM 686 C C . LYS A 1 85 ? -11.311 7.321 21.570 1.00 84.31 85 LYS A C 1
ATOM 688 O O . LYS A 1 85 ? -11.893 7.846 20.628 1.00 84.31 85 LYS A O 1
ATOM 693 N N . ALA A 1 86 ? -10.951 7.986 22.666 1.00 84.81 86 ALA A N 1
ATOM 694 C CA . ALA A 1 86 ? -11.181 9.417 22.845 1.00 84.81 86 ALA A CA 1
ATOM 695 C C . ALA A 1 86 ? -10.448 10.232 21.770 1.00 84.81 86 ALA A C 1
ATOM 697 O O . ALA A 1 86 ? -11.057 11.074 21.119 1.00 84.81 86 ALA A O 1
ATOM 698 N N . LYS A 1 87 ? -9.184 9.895 21.483 1.00 83.50 87 LYS A N 1
ATOM 699 C CA . LYS A 1 87 ? -8.423 10.523 20.395 1.00 83.50 87 LYS A CA 1
ATOM 700 C C . LYS A 1 87 ? -9.048 10.283 19.019 1.00 83.50 87 LYS A C 1
ATOM 702 O O . LYS A 1 87 ? -9.043 11.173 18.176 1.00 83.50 87 LYS A O 1
ATOM 707 N N . ILE A 1 88 ? -9.581 9.085 18.765 1.00 82.38 88 ILE A N 1
ATOM 708 C CA . ILE A 1 88 ? -10.336 8.825 17.530 1.00 82.38 88 ILE A CA 1
ATOM 709 C C . ILE A 1 88 ? -11.575 9.716 17.469 1.00 82.38 88 ILE A C 1
ATOM 711 O O . ILE A 1 88 ? -11.813 10.319 16.431 1.00 82.38 88 ILE A O 1
ATOM 715 N N . ALA A 1 89 ? -12.345 9.799 18.553 1.00 84.00 89 ALA A N 1
ATOM 716 C CA . ALA A 1 89 ? -13.549 10.619 18.610 1.00 84.00 89 ALA A CA 1
ATOM 717 C C . ALA A 1 89 ? -13.237 12.104 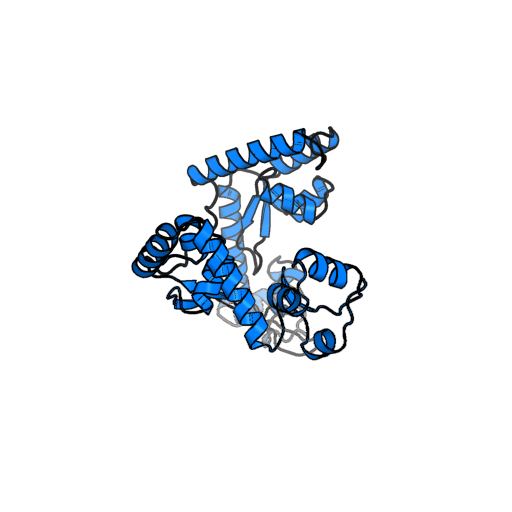18.374 1.00 84.00 89 ALA A C 1
ATOM 719 O O . ALA A 1 89 ? -13.939 12.746 17.605 1.00 84.00 89 ALA A O 1
ATOM 720 N N . GLU A 1 90 ? -12.147 12.621 18.942 1.00 85.62 90 GLU A N 1
ATOM 721 C CA . GLU A 1 90 ? -11.657 13.984 18.700 1.00 85.62 90 GLU A CA 1
ATOM 722 C C . GLU A 1 90 ? -11.294 14.207 17.225 1.00 85.62 90 GLU A C 1
ATOM 724 O O . GLU A 1 90 ? -11.732 15.175 16.606 1.00 85.62 90 GLU A O 1
ATOM 729 N N . VAL A 1 91 ? -10.549 13.272 16.627 1.00 81.94 91 VAL A N 1
ATOM 730 C CA . VAL A 1 91 ? -10.185 13.344 15.207 1.00 81.94 91 VAL A CA 1
ATOM 731 C C . VAL A 1 91 ? -11.432 13.284 14.322 1.00 81.94 91 VAL A C 1
ATOM 733 O O . VAL A 1 91 ? -11.530 14.061 13.378 1.00 81.94 91 VAL A O 1
ATOM 736 N N . LEU A 1 92 ? -12.398 12.418 14.633 1.00 83.06 92 LEU A N 1
ATOM 737 C CA . LEU A 1 92 ? -13.672 12.339 13.914 1.00 83.06 92 LEU A CA 1
ATOM 738 C C . LEU A 1 92 ? -14.489 13.627 14.067 1.00 83.06 92 LEU A C 1
ATOM 740 O O . LEU A 1 92 ? -14.987 14.143 13.073 1.00 83.06 92 LEU A O 1
ATOM 744 N N . ALA A 1 93 ? -14.566 14.190 15.273 1.00 84.69 93 ALA A N 1
ATOM 745 C CA . ALA A 1 93 ? -15.243 15.460 15.521 1.00 84.69 93 ALA A CA 1
ATOM 746 C C . ALA A 1 93 ? -14.593 16.614 14.738 1.00 84.69 93 ALA A C 1
ATOM 748 O O . ALA A 1 93 ? -15.295 17.445 14.169 1.00 84.69 93 ALA A O 1
ATOM 749 N N . SER A 1 94 ? -13.259 16.628 14.627 1.00 82.38 94 SER A N 1
ATOM 750 C CA . SER A 1 94 ? -12.527 17.649 13.863 1.00 82.38 94 SER A CA 1
ATOM 751 C C . SER A 1 94 ? -12.738 17.583 12.347 1.00 82.38 94 SER A C 1
ATOM 753 O O . SER A 1 94 ? -12.444 18.555 11.654 1.00 82.38 94 SER A O 1
ATOM 755 N N . MET A 1 95 ? -13.241 16.463 11.809 1.00 84.00 95 MET A N 1
ATOM 756 C CA . MET A 1 95 ? -13.529 16.354 10.373 1.00 84.00 95 MET A CA 1
ATOM 757 C C . MET A 1 95 ? -14.729 17.214 9.965 1.00 84.00 95 MET A C 1
ATOM 759 O O . MET A 1 95 ? -14.815 17.607 8.805 1.00 84.00 95 MET A O 1
ATOM 763 N N . GLY A 1 96 ? -15.635 17.519 10.904 1.00 88.31 96 GLY A N 1
ATOM 764 C CA . GLY A 1 96 ? -16.829 18.326 10.642 1.00 88.31 96 GLY A CA 1
ATOM 765 C C . GLY A 1 96 ? -17.848 17.659 9.711 1.00 88.31 96 GLY A C 1
ATOM 766 O O . GLY A 1 96 ? -18.757 18.328 9.231 1.00 88.31 96 GLY A O 1
ATOM 767 N N . GLU A 1 97 ? -17.705 16.359 9.435 1.00 90.62 97 GLU A N 1
ATOM 768 C CA . GLU A 1 97 ? -18.642 15.583 8.626 1.00 90.62 97 GLU A CA 1
ATOM 769 C C . GLU A 1 97 ? -18.805 14.159 9.164 1.00 90.62 97 GLU A C 1
ATOM 771 O O . GLU A 1 97 ? -17.907 13.600 9.799 1.00 90.62 97 GLU A O 1
ATOM 776 N N . GLU A 1 98 ? -19.969 13.566 8.905 1.00 94.38 98 GLU A N 1
ATOM 777 C CA . GLU A 1 98 ? -20.253 12.190 9.295 1.00 94.38 98 GLU A CA 1
ATOM 778 C C . GLU A 1 98 ? -19.438 11.206 8.447 1.00 94.38 98 GLU A C 1
ATOM 780 O O . GLU A 1 98 ? -19.346 11.323 7.218 1.00 94.38 98 GLU A O 1
ATOM 785 N N . THR A 1 99 ? -18.841 10.210 9.107 1.00 95.31 99 THR A N 1
ATOM 786 C CA . THR A 1 99 ? -18.020 9.200 8.436 1.00 95.31 99 THR A CA 1
ATOM 787 C C . THR A 1 99 ? -18.444 7.786 8.797 1.00 95.31 99 THR A C 1
ATOM 789 O O . THR A 1 99 ? -18.754 7.476 9.946 1.00 95.31 99 THR A O 1
ATOM 792 N N . ILE A 1 100 ? -18.376 6.903 7.807 1.00 95.69 100 ILE A N 1
ATOM 793 C CA . ILE A 1 100 ? -18.649 5.470 7.929 1.00 95.69 100 ILE A CA 1
ATOM 794 C C . ILE A 1 100 ? -17.378 4.656 7.696 1.00 95.69 100 ILE A C 1
ATOM 796 O O . ILE A 1 100 ? -16.376 5.148 7.169 1.00 95.69 100 ILE A O 1
ATOM 800 N N . LEU A 1 101 ? -17.382 3.390 8.099 1.00 94.31 101 LEU A N 1
ATOM 801 C CA . LEU A 1 101 ? -16.291 2.469 7.797 1.00 94.31 101 LEU A CA 1
ATOM 802 C C . LEU A 1 101 ? -16.212 2.180 6.296 1.00 94.31 101 LEU A C 1
ATOM 804 O O . LEU A 1 101 ? -17.224 2.129 5.597 1.00 94.31 101 LEU A O 1
ATOM 808 N N . LYS A 1 102 ? -15.009 1.874 5.796 1.00 94.88 102 LYS A N 1
ATOM 809 C CA . LYS A 1 102 ? -14.814 1.398 4.411 1.00 94.88 102 LYS A CA 1
ATOM 810 C C . LYS A 1 102 ? -15.770 0.253 4.050 1.00 94.88 102 LYS A C 1
ATOM 812 O O . LYS A 1 102 ? -16.335 0.255 2.962 1.00 94.88 102 LYS A O 1
ATOM 817 N N . GLN A 1 103 ? -15.959 -0.714 4.948 1.00 94.56 103 GLN A N 1
ATOM 818 C CA . GLN A 1 103 ? -16.837 -1.868 4.731 1.00 94.56 103 GLN A CA 1
ATOM 819 C C . GLN A 1 103 ? -18.322 -1.478 4.689 1.00 94.56 103 GLN A C 1
ATOM 821 O O . GLN A 1 103 ? -19.112 -2.122 4.002 1.00 94.56 103 GLN A O 1
ATOM 826 N N . GLU A 1 104 ? -18.721 -0.438 5.418 1.00 96.88 104 GLU A N 1
ATOM 827 C CA . GLU A 1 104 ? -20.078 0.116 5.355 1.00 96.88 104 GLU A CA 1
ATOM 828 C C . GLU A 1 104 ? -20.288 0.856 4.038 1.00 96.88 104 GLU A C 1
ATOM 830 O O . GLU A 1 104 ? -21.272 0.590 3.358 1.00 96.88 104 GLU A O 1
ATOM 835 N N . ALA A 1 105 ? -19.318 1.668 3.607 1.00 97.25 105 ALA A N 1
ATOM 836 C CA . ALA A 1 105 ? -19.360 2.330 2.306 1.00 97.25 105 ALA A CA 1
ATOM 837 C C . ALA A 1 105 ? -19.444 1.320 1.147 1.00 97.25 105 ALA A C 1
ATOM 839 O O . ALA A 1 105 ? -20.226 1.503 0.220 1.00 97.25 105 ALA A O 1
ATOM 840 N N . MET A 1 106 ? -18.692 0.214 1.212 1.00 97.38 106 MET A N 1
ATOM 841 C CA . MET A 1 106 ? -18.776 -0.871 0.223 1.00 97.38 106 MET A CA 1
ATOM 842 C C . MET A 1 106 ? -20.181 -1.472 0.132 1.00 97.38 106 MET A C 1
ATOM 844 O O . MET A 1 106 ? -20.689 -1.667 -0.972 1.00 97.38 106 MET A O 1
ATOM 848 N N . ARG A 1 107 ? -20.801 -1.755 1.287 1.00 97.50 107 ARG A N 1
ATOM 849 C CA . ARG A 1 107 ? -22.166 -2.293 1.363 1.00 97.50 107 ARG A CA 1
ATOM 850 C C . ARG A 1 107 ? -23.191 -1.285 0.853 1.00 97.50 107 ARG A C 1
ATOM 852 O O . ARG A 1 107 ? -24.056 -1.665 0.078 1.00 97.50 107 ARG A O 1
ATOM 859 N N . LEU A 1 108 ? -23.049 -0.018 1.235 1.00 97.31 108 LEU A N 1
ATOM 860 C CA . LEU A 1 108 ? -23.943 1.070 0.842 1.00 97.31 108 LEU A CA 1
ATOM 861 C C . LEU A 1 108 ? -23.937 1.322 -0.674 1.00 97.31 108 LEU A C 1
ATOM 863 O O . LEU A 1 108 ? -24.985 1.568 -1.259 1.00 97.31 108 LEU A O 1
ATOM 867 N N . ILE A 1 109 ? -22.760 1.264 -1.302 1.00 96.06 109 ILE A N 1
ATOM 868 C CA . ILE A 1 109 ? -22.559 1.578 -2.728 1.00 96.06 109 ILE A CA 1
ATOM 869 C C . ILE A 1 109 ? -22.692 0.321 -3.617 1.00 96.06 109 ILE A C 1
ATOM 871 O O . ILE A 1 109 ? -22.722 0.421 -4.845 1.00 96.06 109 ILE A O 1
ATOM 875 N N . HIS A 1 110 ? -22.770 -0.869 -3.012 1.00 95.56 110 HIS A N 1
ATOM 876 C CA . HIS A 1 110 ? -22.774 -2.168 -3.692 1.00 95.56 110 HIS A CA 1
ATOM 877 C C . HIS A 1 110 ? -21.549 -2.372 -4.601 1.00 95.56 110 HIS A C 1
ATOM 879 O O . HIS A 1 110 ? -21.669 -2.671 -5.790 1.00 95.56 110 HIS A O 1
ATOM 885 N N . ILE A 1 111 ? -20.346 -2.188 -4.043 1.00 94.12 111 ILE A N 1
ATOM 886 C CA . ILE A 1 111 ? -19.079 -2.337 -4.779 1.00 94.12 111 ILE A CA 1
ATOM 887 C C . ILE A 1 111 ? -18.079 -3.248 -4.073 1.00 94.12 111 ILE A C 1
ATOM 889 O O . ILE A 1 111 ? -18.056 -3.370 -2.847 1.00 94.12 111 ILE A O 1
ATOM 893 N N . SER A 1 112 ? -17.208 -3.865 -4.872 1.00 94.62 112 SER A N 1
ATOM 894 C CA . SER A 1 112 ? -16.149 -4.742 -4.372 1.00 94.62 112 SER A CA 1
ATOM 895 C C . SER A 1 112 ? -15.018 -3.969 -3.686 1.00 94.62 112 SER A C 1
ATOM 897 O O . SER A 1 112 ? -14.861 -2.753 -3.846 1.00 94.62 112 SER A O 1
ATOM 899 N N . GLU A 1 113 ? -14.160 -4.685 -2.954 1.00 93.69 113 GLU A N 1
ATOM 900 C CA . GLU A 1 113 ? -13.010 -4.078 -2.276 1.00 93.69 113 GLU A CA 1
ATOM 901 C C . GLU A 1 113 ? -12.032 -3.398 -3.255 1.00 93.69 113 GLU A C 1
ATOM 903 O O . GLU A 1 113 ? -11.481 -2.323 -2.980 1.00 93.69 113 GLU A O 1
ATOM 908 N N . THR A 1 114 ? -11.823 -3.998 -4.426 1.00 91.50 114 THR A N 1
ATOM 909 C CA . THR A 1 114 ? -10.973 -3.424 -5.473 1.00 91.50 114 THR A CA 1
ATOM 910 C C . THR A 1 114 ? -11.560 -2.117 -5.999 1.00 91.50 114 THR A C 1
ATOM 912 O O . THR A 1 114 ? -10.825 -1.151 -6.207 1.00 91.50 114 THR A O 1
ATOM 915 N N . GLN A 1 115 ? -12.881 -2.058 -6.180 1.00 91.06 115 GLN A N 1
ATOM 916 C CA . GLN A 1 115 ? -13.574 -0.873 -6.681 1.00 91.06 115 GLN A CA 1
ATOM 917 C C . GLN A 1 115 ? -13.559 0.274 -5.672 1.00 91.06 115 GLN A C 1
ATOM 919 O O . GLN A 1 115 ? -13.155 1.375 -6.043 1.00 91.06 115 GLN A O 1
ATOM 924 N N . ILE A 1 116 ? -13.891 0.024 -4.397 1.00 93.25 116 ILE A N 1
ATOM 925 C CA . ILE A 1 116 ? -13.818 1.082 -3.375 1.00 93.25 116 ILE A CA 1
ATOM 926 C C . ILE A 1 116 ? -12.388 1.620 -3.280 1.00 93.25 116 ILE A C 1
ATOM 928 O O . ILE A 1 116 ? -12.187 2.824 -3.229 1.00 93.25 116 ILE A O 1
ATOM 932 N N . THR A 1 117 ? -11.369 0.758 -3.368 1.00 88.19 117 THR A N 1
ATOM 933 C CA . THR A 1 117 ? -9.967 1.197 -3.325 1.00 88.19 117 THR A CA 1
ATOM 934 C C . THR A 1 117 ? -9.629 2.106 -4.507 1.00 88.19 117 THR A C 1
ATOM 936 O O . THR A 1 117 ? -8.942 3.108 -4.324 1.00 88.19 117 THR A O 1
ATOM 939 N N . ARG A 1 118 ? -10.147 1.821 -5.708 1.00 86.06 118 ARG A N 1
ATOM 940 C CA . ARG A 1 118 ? -9.998 2.713 -6.871 1.00 86.06 118 ARG A CA 1
ATOM 941 C C . ARG A 1 118 ? -10.704 4.052 -6.663 1.00 86.06 118 ARG A C 1
ATOM 943 O O . ARG A 1 118 ? -10.122 5.073 -7.010 1.00 86.06 118 ARG A O 1
ATOM 950 N N . TYR A 1 119 ? -11.900 4.062 -6.076 1.00 90.25 119 TYR A N 1
ATOM 951 C CA . TYR A 1 119 ? -12.634 5.301 -5.788 1.00 90.25 119 TYR A CA 1
ATOM 952 C C . TYR A 1 119 ? -11.908 6.161 -4.748 1.00 90.25 119 TYR A C 1
ATOM 954 O O . TYR A 1 119 ? -11.776 7.367 -4.937 1.00 90.25 119 TYR A O 1
ATOM 962 N N . LEU A 1 120 ? -11.353 5.531 -3.710 1.00 88.69 120 LEU A N 1
ATOM 963 C CA . LEU A 1 120 ? -10.528 6.190 -2.698 1.00 88.69 120 LEU A CA 1
ATOM 964 C C . LEU A 1 120 ? -9.240 6.770 -3.302 1.00 88.69 120 LEU A C 1
ATOM 966 O O . LEU A 1 120 ? -8.913 7.933 -3.083 1.00 88.69 120 LEU A O 1
ATOM 970 N N . LEU A 1 121 ? -8.510 5.979 -4.098 1.00 81.06 121 LEU A N 1
ATOM 971 C CA . LEU A 1 121 ? -7.272 6.428 -4.749 1.00 81.06 121 LEU A CA 1
ATOM 972 C C . LEU A 1 121 ? -7.520 7.505 -5.812 1.00 81.06 121 LEU A C 1
ATOM 974 O O . LEU A 1 121 ? -6.660 8.356 -6.029 1.00 81.06 121 LEU A O 1
ATOM 978 N N . GLY A 1 122 ? -8.675 7.461 -6.478 1.00 80.88 122 GLY A N 1
ATOM 979 C CA . GLY A 1 122 ? -9.104 8.456 -7.456 1.00 80.88 122 GLY A CA 1
ATOM 980 C C . GLY A 1 122 ? -9.702 9.723 -6.844 1.00 80.88 122 GLY A C 1
ATOM 981 O O . GLY A 1 122 ? -10.022 10.634 -7.595 1.00 80.88 122 GLY A O 1
ATOM 982 N N . GLY A 1 123 ? -9.879 9.782 -5.520 1.00 84.00 123 GLY A N 1
ATOM 983 C CA . GLY A 1 123 ? -10.515 10.917 -4.845 1.00 84.00 123 GLY A CA 1
ATOM 984 C C . GLY A 1 123 ? -12.005 11.075 -5.112 1.00 84.00 123 GLY A C 1
ATOM 985 O O . GLY A 1 123 ? -12.568 12.120 -4.805 1.00 84.00 123 GLY A O 1
ATOM 986 N N . ILE A 1 124 ? -12.644 10.058 -5.690 1.00 88.69 124 ILE A N 1
ATOM 987 C CA . ILE A 1 124 ? -14.085 10.064 -5.967 1.00 88.69 124 ILE A CA 1
ATOM 988 C C . ILE A 1 124 ? -14.860 10.077 -4.647 1.00 88.69 124 ILE A C 1
ATOM 990 O O . ILE A 1 124 ? -15.926 10.678 -4.552 1.00 88.69 124 ILE A O 1
ATOM 994 N N . ILE A 1 125 ? -14.297 9.437 -3.622 1.00 92.00 125 ILE A N 1
ATOM 995 C CA . ILE A 1 125 ? -14.818 9.455 -2.262 1.00 92.00 125 ILE A CA 1
ATOM 996 C C . ILE A 1 125 ? -13.708 9.933 -1.332 1.00 92.00 125 ILE A C 1
ATOM 998 O O . ILE A 1 125 ? -12.615 9.354 -1.321 1.00 92.00 125 ILE A O 1
ATOM 1002 N N . ARG A 1 126 ? -13.990 10.962 -0.530 1.00 90.88 126 ARG A N 1
ATOM 1003 C CA . ARG A 1 126 ? -13.090 11.405 0.534 1.00 90.88 126 ARG A CA 1
ATOM 1004 C C . ARG A 1 126 ? -13.012 10.352 1.629 1.00 90.88 126 ARG A C 1
ATOM 1006 O O . ARG A 1 126 ? -14.017 9.789 2.071 1.00 90.88 126 ARG A O 1
ATOM 1013 N N . ALA A 1 127 ? -11.791 10.098 2.077 1.00 92.19 127 ALA A N 1
ATOM 1014 C CA . ALA A 1 127 ? -11.549 9.208 3.190 1.00 92.19 127 ALA A CA 1
ATOM 1015 C C . ALA A 1 127 ? -10.302 9.596 3.968 1.00 92.19 127 ALA A C 1
ATOM 1017 O O . ALA A 1 127 ? -9.338 10.148 3.432 1.00 92.19 127 ALA A O 1
ATOM 1018 N N . TRP A 1 128 ? -10.304 9.198 5.229 1.00 89.75 128 TRP A N 1
ATOM 1019 C CA . TRP A 1 128 ? -9.229 9.408 6.175 1.00 89.75 128 TRP A CA 1
ATOM 1020 C C . TRP A 1 128 ? -8.768 8.059 6.681 1.00 89.75 128 TRP A C 1
ATOM 1022 O O . TRP A 1 128 ? -9.558 7.214 7.105 1.00 89.75 128 TRP A O 1
ATOM 1032 N N . LYS A 1 129 ? -7.456 7.856 6.647 1.00 89.00 129 LYS A N 1
ATOM 1033 C CA . LYS A 1 129 ? -6.849 6.682 7.250 1.00 89.00 129 LYS A CA 1
ATOM 1034 C C . LYS A 1 129 ? -6.506 7.004 8.694 1.00 89.00 129 LYS A C 1
ATOM 1036 O O . LYS A 1 129 ? -5.468 7.602 8.974 1.00 89.00 129 LYS A O 1
ATOM 1041 N N . LEU A 1 130 ? -7.380 6.606 9.605 1.00 83.38 130 LEU A N 1
ATOM 1042 C CA . LEU A 1 130 ? -7.127 6.744 11.026 1.00 83.38 130 LEU A CA 1
ATOM 1043 C C . LEU A 1 130 ? -6.052 5.731 11.452 1.00 83.38 130 LEU A C 1
ATOM 1045 O O . LEU A 1 130 ? -6.051 4.596 10.960 1.00 83.38 130 LEU A O 1
ATOM 1049 N N . PRO A 1 131 ? -5.126 6.092 12.357 1.00 74.62 131 PRO A N 1
ATOM 1050 C CA . PRO A 1 131 ? -4.055 5.208 12.817 1.00 74.62 131 PRO A CA 1
ATOM 1051 C C . PRO A 1 131 ? -4.580 4.159 13.819 1.00 74.62 131 PRO A C 1
ATOM 1053 O O . PRO A 1 131 ? -4.099 4.088 14.948 1.00 74.62 131 PRO A O 1
ATOM 1056 N N . ILE A 1 132 ? -5.600 3.392 13.412 1.00 69.12 132 ILE A N 1
ATOM 1057 C CA . ILE A 1 132 ? -6.305 2.344 14.171 1.00 69.12 132 ILE A CA 1
ATOM 1058 C C . ILE A 1 132 ? -5.772 0.968 13.812 1.00 69.12 132 ILE A C 1
ATOM 1060 O O . ILE A 1 132 ? -5.869 0.515 12.672 1.00 69.12 132 ILE A O 1
ATOM 1064 N N . GLY A 1 133 ? -5.162 0.316 14.805 1.00 67.06 133 GLY A N 1
ATOM 1065 C CA . GLY A 1 133 ? -4.457 -0.950 14.639 1.00 67.06 133 GLY A CA 1
ATOM 1066 C C . GLY A 1 133 ? -3.235 -0.847 13.717 1.00 67.06 133 GLY A C 1
ATOM 1067 O O . GLY A 1 133 ? -2.850 0.224 13.245 1.00 67.06 133 GLY A O 1
ATOM 1068 N N . LYS A 1 134 ? -2.610 -1.993 13.418 1.00 63.16 134 LYS A N 1
ATOM 1069 C CA . LYS A 1 134 ? -1.387 -2.054 12.589 1.00 63.16 134 LYS A CA 1
ATOM 1070 C C . LYS A 1 134 ? -1.589 -1.567 11.151 1.00 63.16 134 LYS A C 1
ATOM 1072 O O . LYS A 1 134 ? -0.638 -1.112 10.520 1.00 63.16 134 LYS A O 1
ATOM 1077 N N . ARG A 1 135 ? -2.800 -1.702 10.601 1.00 72.81 135 ARG A N 1
ATOM 1078 C CA . ARG A 1 135 ? -3.084 -1.382 9.191 1.00 72.81 135 ARG A CA 1
ATOM 1079 C C . ARG A 1 135 ? -3.734 -0.016 8.989 1.00 72.81 135 ARG A C 1
ATOM 1081 O O . ARG A 1 135 ? -3.735 0.446 7.846 1.00 72.81 135 ARG A O 1
ATOM 1088 N N . GLY A 1 136 ? -4.188 0.641 10.057 1.00 81.81 136 GLY A N 1
ATOM 1089 C CA . GLY A 1 136 ? -5.063 1.808 9.992 1.00 81.81 136 GLY A CA 1
ATOM 1090 C C . GLY A 1 136 ? -6.479 1.427 9.556 1.00 81.81 136 GLY A C 1
ATOM 1091 O O . GLY A 1 136 ? -6.662 0.508 8.757 1.00 81.81 136 GLY A O 1
ATOM 1092 N N . GLU A 1 137 ? -7.474 2.154 10.047 1.00 86.31 137 GLU A N 1
ATOM 1093 C CA . GLU A 1 137 ? -8.871 1.998 9.646 1.00 86.31 137 GLU A CA 1
ATOM 1094 C C . GLU A 1 137 ? -9.247 3.154 8.722 1.00 86.31 137 GLU A C 1
ATOM 1096 O O . GLU A 1 137 ? -8.924 4.313 8.987 1.00 86.31 137 GLU A O 1
ATOM 1101 N N . TRP A 1 138 ? -9.895 2.833 7.606 1.00 91.25 138 TRP A N 1
ATOM 1102 C CA . TRP A 1 138 ? -10.373 3.837 6.666 1.00 91.25 138 TRP A CA 1
ATOM 1103 C C . TRP A 1 138 ? -11.771 4.291 7.072 1.00 91.25 138 TRP A C 1
ATOM 1105 O O . TRP A 1 138 ? -12.699 3.481 7.116 1.00 91.25 138 TRP A O 1
ATOM 1115 N N . ARG A 1 139 ? -11.897 5.591 7.329 1.00 93.06 139 ARG A N 1
ATOM 1116 C CA . ARG A 1 139 ? -13.162 6.299 7.507 1.00 93.06 139 ARG A CA 1
ATOM 1117 C C . ARG A 1 139 ? -13.487 7.034 6.226 1.00 93.06 139 ARG A C 1
ATOM 1119 O O . ARG A 1 139 ? -12.611 7.670 5.652 1.00 93.06 139 ARG A O 1
ATOM 1126 N N . VAL A 1 140 ? -14.712 6.897 5.765 1.00 94.88 140 VAL A N 1
ATOM 1127 C CA . VAL A 1 140 ? -15.184 7.353 4.463 1.00 94.88 140 VAL A CA 1
ATOM 1128 C C . VAL A 1 140 ? -16.290 8.372 4.697 1.00 94.88 140 VAL A C 1
ATOM 1130 O O . VAL A 1 140 ? -17.139 8.130 5.550 1.00 94.88 140 VAL A O 1
ATOM 1133 N N . SER A 1 141 ? -16.282 9.493 3.974 1.00 94.75 141 SER A N 1
ATOM 1134 C CA . SER A 1 141 ? -17.354 10.496 4.072 1.00 94.75 141 SER A CA 1
ATOM 1135 C C . SER A 1 141 ? -18.690 9.853 3.699 1.00 94.75 141 SER A C 1
ATOM 1137 O O . SER A 1 141 ? -18.820 9.281 2.611 1.00 94.75 141 SER A O 1
ATOM 1139 N N . LEU A 1 142 ? -19.675 9.922 4.600 1.00 96.56 142 LEU A N 1
ATOM 1140 C CA . LEU A 1 142 ? -21.005 9.367 4.343 1.00 96.56 142 LEU A CA 1
ATOM 1141 C C . LEU A 1 142 ? -21.687 10.105 3.185 1.00 96.56 142 LEU A C 1
ATOM 1143 O O . LEU A 1 142 ? -22.259 9.467 2.304 1.00 96.56 142 LEU A O 1
ATOM 1147 N N . ALA A 1 143 ? -21.561 11.434 3.149 1.00 95.75 143 ALA A N 1
ATOM 1148 C CA . ALA A 1 143 ? -22.118 12.268 2.089 1.00 95.75 143 ALA A CA 1
ATOM 1149 C C . ALA A 1 143 ? -21.566 11.879 0.708 1.00 95.75 143 ALA A C 1
ATOM 1151 O O . ALA A 1 143 ? -22.331 11.688 -0.238 1.00 95.75 143 ALA A O 1
ATOM 1152 N N . ASP A 1 144 ? -20.249 11.673 0.594 1.00 94.94 144 ASP A N 1
ATOM 1153 C CA . ASP A 1 144 ? -19.645 11.234 -0.669 1.00 94.94 144 ASP A CA 1
ATOM 1154 C C . ASP A 1 144 ? -20.066 9.808 -1.041 1.00 94.94 144 ASP A C 1
ATOM 1156 O O . ASP A 1 144 ? -20.274 9.517 -2.220 1.00 94.94 144 ASP A O 1
ATOM 1160 N N . ALA A 1 145 ? -20.200 8.912 -0.058 1.00 96.81 145 ALA A N 1
ATOM 1161 C CA . ALA A 1 145 ? -20.658 7.549 -0.300 1.00 96.81 145 ALA A CA 1
ATOM 1162 C C . ALA A 1 145 ? -22.100 7.519 -0.840 1.00 96.81 145 ALA A C 1
ATOM 1164 O O . ALA A 1 145 ? -22.370 6.798 -1.801 1.00 96.81 145 ALA A O 1
ATOM 1165 N N . LEU A 1 146 ? -23.000 8.336 -0.281 1.00 97.19 146 LEU A N 1
ATOM 1166 C CA . LEU A 1 146 ? -24.374 8.500 -0.768 1.00 97.19 146 LEU A CA 1
ATOM 1167 C C . LEU A 1 146 ? -24.408 9.115 -2.171 1.00 97.19 146 LEU A C 1
ATOM 1169 O O . LEU A 1 146 ? -25.052 8.562 -3.059 1.00 97.19 146 LEU A O 1
ATOM 1173 N N . ARG A 1 147 ? -23.634 10.180 -2.417 1.00 95.88 147 ARG A N 1
ATOM 1174 C CA . ARG A 1 147 ? -23.514 10.794 -3.749 1.00 95.88 147 ARG A CA 1
ATOM 1175 C C . ARG A 1 147 ? -23.068 9.780 -4.803 1.00 95.88 147 ARG A C 1
ATOM 1177 O O . ARG A 1 147 ? -23.645 9.702 -5.883 1.00 95.88 147 ARG A O 1
ATOM 1184 N N . VAL A 1 148 ? -22.048 8.978 -4.494 1.00 94.56 148 VAL A N 1
ATOM 1185 C CA . VAL A 1 148 ? -21.551 7.937 -5.403 1.00 94.56 148 VAL A CA 1
ATOM 1186 C C . VAL A 1 148 ? -22.583 6.837 -5.626 1.00 94.56 148 VAL A C 1
ATOM 1188 O O . VAL A 1 148 ? -22.689 6.334 -6.746 1.00 94.56 148 VAL A O 1
ATOM 1191 N N . LYS A 1 149 ? -23.346 6.459 -4.595 1.00 96.19 149 LYS A N 1
ATOM 1192 C CA . LYS A 1 149 ? -24.462 5.520 -4.736 1.00 96.19 149 LYS A CA 1
ATOM 1193 C C . LYS A 1 149 ? -25.484 6.053 -5.748 1.00 96.19 149 LYS A C 1
ATOM 1195 O O . LYS A 1 149 ? -25.751 5.370 -6.734 1.00 96.19 149 LYS A O 1
ATOM 1200 N N . GLU A 1 150 ? -25.948 7.290 -5.578 1.00 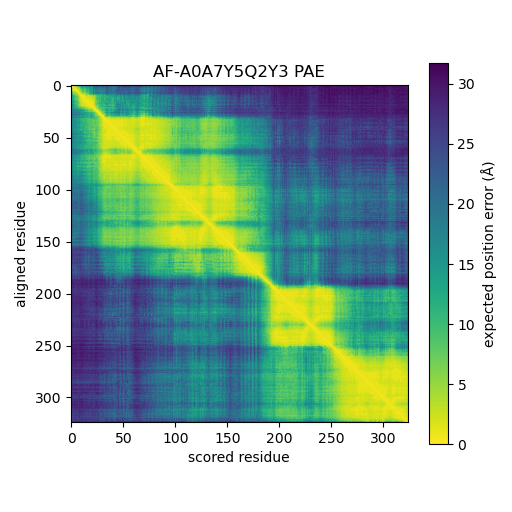95.69 150 GLU A N 1
ATOM 1201 C CA . GLU A 1 150 ? -26.899 7.930 -6.499 1.00 95.69 150 GLU A CA 1
ATOM 1202 C C . GLU A 1 150 ? -26.347 8.044 -7.931 1.00 95.69 150 GLU A C 1
ATOM 1204 O O . GLU A 1 150 ? -27.038 7.758 -8.908 1.00 95.69 150 GLU A O 1
ATOM 1209 N N . GLU A 1 151 ? -25.081 8.442 -8.094 1.00 93.12 151 GLU A N 1
ATOM 1210 C CA . GLU A 1 151 ? -24.448 8.546 -9.415 1.00 93.12 151 GLU A CA 1
ATOM 1211 C C . GLU A 1 151 ? -24.301 7.186 -10.110 1.00 93.12 151 GLU A C 1
ATOM 1213 O O . GLU A 1 151 ? -24.393 7.111 -11.340 1.00 93.12 151 GLU A O 1
ATOM 1218 N N . ARG A 1 152 ? -24.097 6.106 -9.347 1.00 92.44 152 ARG A N 1
ATOM 1219 C CA . ARG A 1 152 ? -24.077 4.735 -9.875 1.00 92.44 152 ARG A CA 1
ATOM 1220 C C . ARG A 1 152 ? -25.463 4.256 -10.272 1.00 92.44 152 ARG A C 1
ATOM 1222 O O . ARG A 1 152 ? -25.588 3.680 -11.347 1.00 92.44 152 ARG A O 1
ATOM 1229 N N . GLU A 1 153 ? -26.479 4.521 -9.458 1.00 93.12 153 GLU A N 1
ATOM 1230 C CA . GLU A 1 153 ? -27.876 4.200 -9.781 1.00 93.12 153 GLU A CA 1
ATOM 1231 C C . GLU A 1 153 ? -28.339 4.934 -11.050 1.00 93.12 153 GLU A C 1
ATOM 1233 O O . GLU A 1 153 ? -29.092 4.387 -11.848 1.00 93.12 153 GLU A O 1
ATOM 1238 N N . ARG A 1 154 ? -27.791 6.129 -11.313 1.00 92.75 154 ARG A N 1
ATOM 1239 C CA . ARG A 1 154 ? -27.980 6.883 -12.567 1.00 92.75 154 ARG A CA 1
ATOM 1240 C C . ARG A 1 154 ? -27.082 6.429 -13.731 1.00 92.75 154 ARG A C 1
ATOM 1242 O O . ARG A 1 154 ? -27.105 7.057 -14.786 1.00 92.75 154 ARG A O 1
ATOM 1249 N N . GLY A 1 155 ? -26.236 5.413 -13.549 1.00 89.50 155 GLY A N 1
ATOM 1250 C CA . GLY A 1 155 ? -25.337 4.877 -14.581 1.00 89.50 155 GLY A CA 1
ATOM 1251 C C . GLY A 1 155 ? -24.100 5.729 -14.909 1.00 89.50 155 GLY A C 1
ATOM 1252 O O . GLY A 1 155 ? -23.338 5.374 -15.806 1.00 89.50 155 GLY A O 1
ATOM 1253 N N . LYS A 1 156 ? -23.840 6.828 -14.186 1.00 85.19 156 LYS A N 1
ATOM 1254 C CA . LYS A 1 156 ? -22.752 7.782 -14.501 1.00 85.19 156 LYS A CA 1
ATOM 1255 C C . LYS A 1 156 ? -21.355 7.313 -14.080 1.00 85.19 156 LYS A C 1
ATOM 1257 O O . LYS A 1 156 ? -20.359 7.849 -14.555 1.00 85.19 156 LYS A O 1
ATOM 1262 N N . LEU A 1 157 ? -21.273 6.339 -13.172 1.00 83.06 157 LEU A N 1
ATOM 1263 C CA . LEU A 1 157 ? -20.021 5.858 -12.567 1.00 83.06 157 LEU A CA 1
ATOM 1264 C C . LEU A 1 157 ? -19.645 4.422 -12.966 1.00 83.06 157 LEU A C 1
ATOM 1266 O O . LEU A 1 157 ? -18.909 3.732 -12.246 1.00 83.06 157 LEU A O 1
ATOM 1270 N N . ALA A 1 158 ? -20.119 3.958 -14.122 1.00 79.81 158 ALA A N 1
ATOM 1271 C CA . ALA A 1 158 ? -19.590 2.742 -14.727 1.00 79.81 158 ALA A CA 1
ATOM 1272 C C . ALA A 1 158 ? -18.126 2.977 -15.154 1.00 79.81 158 ALA A C 1
ATOM 1274 O O . ALA A 1 158 ? -17.810 3.974 -15.802 1.00 79.81 158 ALA A O 1
ATOM 1275 N N . LEU A 1 159 ? -17.223 2.073 -14.753 1.00 68.81 159 LEU A N 1
ATOM 1276 C CA . LEU A 1 159 ? -15.762 2.255 -14.844 1.00 68.81 159 LEU A CA 1
ATOM 1277 C C . LEU A 1 159 ? -15.236 2.505 -16.267 1.00 68.81 159 LEU A C 1
ATOM 1279 O O . LEU A 1 159 ? -14.146 3.050 -16.414 1.00 68.81 159 LEU A O 1
ATOM 1283 N N . GLU A 1 160 ? -15.992 2.100 -17.284 1.00 75.12 160 GLU A N 1
ATOM 1284 C CA . GLU A 1 160 ? -15.617 2.197 -18.701 1.00 75.12 160 GLU A CA 1
ATOM 1285 C C . GLU A 1 160 ? -16.174 3.451 -19.386 1.00 75.12 160 GLU A C 1
ATOM 1287 O O . GLU A 1 160 ? -15.963 3.663 -20.576 1.00 75.12 160 GLU A O 1
ATOM 1292 N N . THR A 1 161 ? -16.876 4.307 -18.645 1.00 76.88 161 THR A N 1
ATOM 1293 C CA . THR A 1 161 ? -17.518 5.489 -19.221 1.00 76.88 161 THR A CA 1
ATOM 1294 C C . THR A 1 161 ? -16.574 6.699 -19.245 1.00 76.88 161 THR A C 1
ATOM 1296 O O . THR A 1 161 ? -15.836 6.927 -18.278 1.00 76.88 161 THR A O 1
ATOM 1299 N N . PRO A 1 162 ? -16.606 7.537 -20.299 1.00 80.00 162 PRO A N 1
ATOM 1300 C CA . PRO A 1 162 ? -15.891 8.817 -20.321 1.00 80.00 162 PRO A CA 1
ATOM 1301 C C . PRO A 1 162 ? -16.239 9.714 -19.122 1.00 80.00 162 PRO A C 1
ATOM 1303 O O . PRO A 1 162 ? -15.380 10.428 -18.604 1.00 80.00 162 PRO A O 1
ATOM 1306 N N . GLN A 1 163 ? -17.479 9.625 -18.628 1.00 77.06 163 GLN A N 1
ATOM 1307 C CA . GLN A 1 163 ? -17.947 10.338 -17.440 1.00 77.06 163 GLN A CA 1
ATOM 1308 C C . GLN A 1 163 ? -17.156 9.948 -16.183 1.00 77.06 163 GLN A C 1
ATOM 1310 O O . GLN A 1 163 ? -16.763 10.826 -15.415 1.00 77.06 163 GLN A O 1
ATOM 1315 N N . TYR A 1 164 ? -16.847 8.660 -15.992 1.00 76.81 164 TYR A N 1
ATOM 1316 C CA . TYR A 1 164 ? -16.002 8.209 -14.884 1.00 76.81 164 TYR A CA 1
ATOM 1317 C C . TYR A 1 164 ? -14.593 8.815 -14.949 1.00 76.81 164 TYR A C 1
ATOM 1319 O O . TYR A 1 164 ? -14.050 9.232 -13.923 1.00 76.81 164 TYR A O 1
ATOM 1327 N N . ALA A 1 165 ? -14.000 8.894 -16.145 1.00 77.38 165 ALA A N 1
ATOM 1328 C CA . ALA A 1 165 ? -12.678 9.489 -16.328 1.00 77.38 165 ALA A CA 1
ATOM 1329 C C . ALA A 1 165 ? -12.675 10.988 -15.976 1.00 77.38 165 ALA A C 1
ATOM 1331 O O . ALA A 1 165 ? -11.786 11.436 -15.249 1.00 77.38 165 ALA A O 1
ATOM 1332 N N . ALA A 1 166 ? -13.701 11.727 -16.410 1.00 81.06 166 ALA A N 1
ATOM 1333 C CA . ALA A 1 166 ? -13.872 13.145 -16.097 1.00 81.06 166 ALA A CA 1
ATOM 1334 C C . ALA A 1 166 ? -14.067 13.391 -14.590 1.00 81.06 166 ALA A C 1
ATOM 1336 O O . ALA A 1 166 ? -13.374 14.224 -14.005 1.00 81.06 166 ALA A O 1
ATOM 1337 N N . ILE A 1 167 ? -14.940 12.614 -13.933 1.00 77.06 167 ILE A N 1
ATOM 1338 C CA . ILE A 1 167 ? -15.167 12.705 -12.479 1.00 77.06 167 ILE A CA 1
ATOM 1339 C C . ILE A 1 167 ? -13.872 12.410 -11.720 1.00 77.06 167 ILE A C 1
ATOM 1341 O O . ILE A 1 167 ? -13.507 13.145 -10.806 1.00 77.06 167 ILE A O 1
ATOM 1345 N N . ARG A 1 168 ? -13.134 11.370 -12.123 1.00 76.31 168 ARG A N 1
ATOM 1346 C CA . ARG A 1 168 ? -11.848 11.024 -11.510 1.00 76.31 168 ARG A CA 1
ATOM 1347 C C . ARG A 1 168 ? -10.824 12.151 -11.645 1.00 76.31 168 ARG A C 1
ATOM 1349 O O . ARG A 1 168 ? -10.086 12.396 -10.693 1.00 76.31 168 ARG A O 1
ATOM 1356 N N . GLN A 1 169 ? -10.747 12.807 -12.801 1.00 78.62 169 GLN A N 1
ATOM 1357 C CA . GLN A 1 169 ? -9.821 13.918 -13.009 1.00 78.62 169 GLN A CA 1
ATOM 1358 C C . GLN A 1 169 ? -10.179 15.113 -12.116 1.00 78.62 169 GLN A C 1
ATOM 1360 O O . GLN A 1 169 ? -9.323 15.578 -11.365 1.00 78.62 169 GLN A O 1
ATOM 1365 N N . HIS A 1 170 ? -11.447 15.530 -12.115 1.00 82.00 170 HIS A N 1
ATOM 1366 C CA . HIS A 1 170 ? -11.933 16.618 -11.264 1.00 82.00 170 HIS A CA 1
ATOM 1367 C C . HIS A 1 170 ? -11.691 16.331 -9.771 1.00 82.00 170 HIS A C 1
ATOM 1369 O O . HIS A 1 170 ? -11.155 17.157 -9.035 1.00 82.00 170 HIS A O 1
ATOM 1375 N N . SER A 1 171 ? -12.007 15.115 -9.319 1.00 75.56 171 SER A N 1
ATOM 1376 C CA . SER A 1 171 ? -11.727 14.657 -7.954 1.00 75.56 171 SER A CA 1
ATOM 1377 C C . SER A 1 171 ? -10.236 14.671 -7.599 1.00 75.56 171 SER A C 1
ATOM 1379 O O . SER A 1 171 ? -9.872 14.990 -6.466 1.00 75.56 171 SER A O 1
ATOM 1381 N N . ALA A 1 172 ? -9.355 14.330 -8.544 1.00 74.88 172 ALA A N 1
ATOM 1382 C CA . ALA A 1 172 ? -7.912 14.376 -8.331 1.00 74.88 172 ALA A CA 1
ATOM 1383 C C . ALA A 1 172 ? -7.392 15.818 -8.199 1.00 74.88 172 ALA A C 1
ATOM 1385 O O . ALA A 1 172 ? -6.522 16.076 -7.362 1.00 74.88 172 ALA A O 1
ATOM 1386 N N . GLU A 1 173 ? -7.933 16.749 -8.987 1.00 81.56 173 GLU A N 1
ATOM 1387 C CA . GLU A 1 173 ? -7.626 18.182 -8.916 1.00 81.56 173 GLU A CA 1
ATOM 1388 C C . GLU A 1 173 ? -8.103 18.790 -7.590 1.00 81.56 173 GLU A C 1
ATOM 1390 O O . GLU A 1 173 ? -7.336 19.479 -6.915 1.00 81.56 173 GLU A O 1
ATOM 1395 N N . GLU A 1 174 ? -9.311 18.445 -7.141 1.00 79.25 174 GLU A N 1
ATOM 1396 C CA . GLU A 1 174 ? -9.846 18.899 -5.855 1.00 79.25 174 GLU A CA 1
ATOM 1397 C C . GLU A 1 174 ? -9.054 18.330 -4.667 1.00 79.25 174 GLU A C 1
ATOM 1399 O O . GLU A 1 174 ? -8.693 19.058 -3.740 1.00 79.25 174 GLU A O 1
ATOM 1404 N N . LEU A 1 175 ? -8.683 17.043 -4.709 1.00 71.12 175 LEU A N 1
ATOM 1405 C CA . LEU A 1 175 ? -7.782 16.457 -3.712 1.00 71.12 175 LEU A CA 1
ATOM 1406 C C . LEU A 1 175 ? -6.426 17.164 -3.670 1.00 71.12 175 LEU A C 1
ATOM 1408 O O . LEU A 1 175 ? -5.854 17.322 -2.589 1.00 71.12 175 LEU A O 1
ATOM 1412 N N . LYS A 1 176 ? -5.884 17.548 -4.830 1.00 76.44 176 LYS A N 1
ATOM 1413 C CA . LYS A 1 176 ? -4.640 18.317 -4.909 1.00 76.44 176 LYS A CA 1
ATOM 1414 C C . LYS A 1 176 ? -4.824 19.676 -4.228 1.00 76.44 176 LYS A C 1
ATOM 1416 O O . LYS A 1 176 ? -4.067 19.977 -3.312 1.00 76.44 176 LYS A O 1
ATOM 1421 N N . ARG A 1 177 ? -5.890 20.411 -4.560 1.00 79.38 177 ARG A N 1
ATOM 1422 C CA . ARG A 1 177 ? -6.235 21.701 -3.939 1.00 79.38 177 ARG A CA 1
ATOM 1423 C C . ARG A 1 177 ? -6.353 21.603 -2.415 1.00 79.38 177 ARG A C 1
ATOM 1425 O O . ARG A 1 177 ? -5.763 22.404 -1.696 1.00 79.38 177 ARG A O 1
ATOM 1432 N N . LEU A 1 178 ? -7.062 20.594 -1.904 1.00 71.25 178 LEU A N 1
ATOM 1433 C CA . LEU A 1 178 ? -7.232 20.379 -0.462 1.00 71.25 178 LEU A CA 1
ATOM 1434 C C . LEU A 1 178 ? -5.920 20.005 0.252 1.00 71.25 178 LEU A C 1
ATOM 1436 O O . LEU A 1 178 ? -5.740 20.350 1.422 1.00 71.25 178 LEU A O 1
ATOM 1440 N N . ARG A 1 179 ? -4.995 19.311 -0.426 1.00 70.69 179 ARG A N 1
ATOM 1441 C CA . ARG A 1 179 ? -3.642 19.036 0.096 1.00 70.69 179 ARG A CA 1
ATOM 1442 C C . ARG A 1 179 ? -2.769 20.285 0.106 1.00 70.69 179 ARG A C 1
ATOM 1444 O O . ARG A 1 179 ? -2.047 20.493 1.080 1.00 70.69 179 ARG A O 1
ATOM 1451 N N . ASP A 1 180 ? -2.857 21.104 -0.936 1.00 71.50 180 ASP A N 1
ATOM 1452 C CA . ASP A 1 180 ? -2.126 22.369 -1.037 1.00 71.50 180 ASP A CA 1
ATOM 1453 C C . ASP A 1 180 ? -2.584 23.344 0.065 1.00 71.50 180 ASP A C 1
ATOM 1455 O O . ASP A 1 180 ? -1.764 24.027 0.670 1.00 71.50 180 ASP A O 1
ATOM 1459 N N . GLN A 1 181 ? -3.873 23.305 0.427 1.00 72.88 181 GLN A N 1
ATOM 1460 C CA . GLN A 1 181 ? -4.455 24.034 1.565 1.00 72.88 181 GLN A CA 1
ATOM 1461 C C . GLN A 1 181 ? -4.166 23.407 2.943 1.00 72.88 181 GLN A C 1
ATOM 1463 O O . GLN A 1 181 ? -4.622 23.927 3.958 1.00 72.88 181 GLN A O 1
ATOM 1468 N N . GLY A 1 182 ? -3.484 22.258 3.013 1.00 65.44 182 GLY A N 1
ATOM 1469 C CA . GLY A 1 182 ? -3.195 21.559 4.273 1.00 65.44 182 GLY A CA 1
ATOM 1470 C C . GLY A 1 182 ? -4.415 20.946 4.977 1.00 65.44 182 GLY A C 1
ATOM 1471 O O . GLY A 1 182 ? -4.289 20.455 6.096 1.00 65.44 182 GLY A O 1
ATOM 1472 N N . ARG A 1 183 ? -5.589 20.934 4.332 1.00 63.53 183 ARG A N 1
ATOM 1473 C CA . ARG A 1 183 ? -6.843 20.404 4.902 1.00 63.53 183 ARG A CA 1
ATOM 1474 C C . ARG A 1 183 ? -6.895 18.883 4.902 1.00 63.53 183 ARG A C 1
ATOM 1476 O O . ARG A 1 183 ? -7.541 18.277 5.752 1.00 63.53 183 ARG A O 1
ATOM 1483 N N . ILE A 1 184 ? -6.219 18.258 3.943 1.00 60.56 184 ILE A N 1
ATOM 1484 C CA . ILE A 1 184 ? -6.012 16.813 3.916 1.00 60.56 184 ILE A CA 1
ATOM 1485 C C . ILE A 1 184 ? -4.558 16.547 4.267 1.00 60.56 184 ILE A C 1
ATOM 1487 O O . ILE A 1 184 ? -3.647 17.139 3.691 1.00 60.56 184 ILE A O 1
ATOM 1491 N N . TRP A 1 185 ? -4.364 15.620 5.203 1.00 51.69 185 TRP A N 1
ATOM 1492 C CA . TRP A 1 185 ? -3.062 15.147 5.654 1.00 51.69 185 TRP A CA 1
ATOM 1493 C C . TRP A 1 185 ? -2.158 14.866 4.438 1.00 51.69 185 TRP A C 1
ATOM 1495 O O . TRP A 1 185 ? -2.443 13.959 3.646 1.00 51.69 185 TRP A O 1
ATOM 1505 N N . LYS A 1 186 ? -1.086 15.656 4.255 1.00 54.84 186 LYS A N 1
ATOM 1506 C CA . LYS A 1 186 ? -0.064 15.374 3.236 1.00 54.84 186 LYS A CA 1
ATOM 1507 C C . LYS A 1 186 ? 0.414 13.948 3.479 1.00 54.84 186 LYS A C 1
ATOM 1509 O O . LYS A 1 186 ? 0.695 13.582 4.621 1.00 54.84 186 LYS A O 1
ATOM 1514 N N . ASN A 1 187 ? 0.424 13.110 2.439 1.00 46.25 187 ASN A N 1
ATOM 1515 C CA . ASN A 1 187 ? 0.876 11.725 2.565 1.00 46.25 187 ASN A CA 1
ATOM 1516 C C . ASN A 1 187 ? 2.176 11.709 3.380 1.00 46.25 187 ASN A C 1
ATOM 1518 O O . ASN A 1 187 ? 3.138 12.380 3.018 1.00 46.25 187 ASN A O 1
ATOM 1522 N N . ARG A 1 188 ? 2.173 10.953 4.486 1.00 42.97 188 ARG A N 1
ATOM 1523 C CA . ARG A 1 188 ? 3.222 10.819 5.522 1.00 42.97 188 ARG A CA 1
ATOM 1524 C C . ARG A 1 188 ? 4.552 10.250 5.012 1.00 42.97 188 ARG A C 1
ATOM 1526 O O . ARG A 1 188 ? 5.262 9.576 5.751 1.00 42.97 188 ARG A O 1
ATOM 1533 N N . CYS A 1 189 ? 4.869 10.458 3.742 1.00 41.62 189 CYS A N 1
ATOM 1534 C CA . CYS A 1 189 ? 6.163 10.165 3.159 1.00 41.62 189 CYS A CA 1
ATOM 1535 C C . CYS A 1 189 ? 7.160 11.311 3.355 1.00 41.62 189 CYS A C 1
ATOM 1537 O O . CYS A 1 189 ? 8.323 11.093 3.049 1.00 41.62 189 CYS A O 1
ATOM 1539 N N . GLU A 1 190 ? 6.765 12.471 3.891 1.00 41.47 190 GLU A N 1
ATOM 1540 C CA . GLU A 1 190 ? 7.720 13.546 4.213 1.00 41.47 190 GLU A CA 1
ATOM 1541 C C . GLU A 1 190 ? 8.461 13.327 5.550 1.00 41.47 190 GLU A C 1
ATOM 1543 O O . GLU A 1 190 ? 9.569 13.813 5.718 1.00 41.47 190 GLU A O 1
ATOM 1548 N N . SER A 1 191 ? 7.934 12.544 6.501 1.00 41.81 191 SER A N 1
ATOM 1549 C CA . SER A 1 191 ? 8.342 12.679 7.914 1.00 41.81 191 SER A CA 1
ATOM 1550 C C . SER A 1 191 ? 9.221 11.562 8.509 1.00 41.81 191 SER A C 1
ATOM 1552 O O . SER A 1 191 ? 9.036 11.214 9.674 1.00 41.81 191 SER A O 1
ATOM 1554 N N . ALA A 1 192 ? 10.134 10.945 7.751 1.00 43.06 192 ALA A N 1
ATOM 1555 C CA . ALA A 1 192 ? 11.180 10.075 8.332 1.00 43.06 192 ALA A CA 1
ATOM 1556 C C . ALA A 1 192 ? 12.327 9.803 7.347 1.00 43.06 192 ALA A C 1
ATOM 1558 O O . ALA A 1 192 ? 12.771 8.663 7.191 1.00 43.06 192 ALA A O 1
ATOM 1559 N N . TRP A 1 193 ? 12.753 10.837 6.635 1.00 62.31 193 TRP A N 1
ATOM 1560 C CA . TRP A 1 193 ? 14.029 10.813 5.931 1.00 62.31 193 TRP A CA 1
ATOM 1561 C C . TRP A 1 193 ? 15.046 11.515 6.815 1.00 62.31 193 TRP A C 1
ATOM 1563 O O . TRP A 1 193 ? 14.663 12.408 7.574 1.00 62.31 193 TRP A O 1
ATOM 1573 N N . LEU A 1 194 ? 16.310 11.092 6.762 1.00 62.22 194 LEU A N 1
ATOM 1574 C CA . LEU A 1 194 ? 17.378 11.885 7.362 1.00 62.22 194 LEU A CA 1
ATOM 1575 C C . LEU A 1 194 ? 17.257 13.301 6.783 1.00 62.22 194 LEU A C 1
ATOM 1577 O O . LEU A 1 194 ? 17.248 13.427 5.552 1.00 62.22 194 LEU A O 1
ATOM 1581 N N . PRO A 1 195 ? 17.084 14.338 7.621 1.00 73.19 195 PRO A N 1
ATOM 1582 C CA . PRO A 1 195 ? 17.046 15.707 7.139 1.00 73.19 195 PRO A CA 1
ATOM 1583 C C . PRO A 1 195 ? 18.246 15.952 6.224 1.00 73.19 195 PRO A C 1
ATOM 1585 O O . PRO A 1 195 ? 19.377 15.645 6.591 1.00 73.19 195 PRO A O 1
ATOM 1588 N N . GLY A 1 196 ? 17.975 16.429 5.011 1.00 81.44 196 GLY A N 1
ATOM 1589 C CA . GLY A 1 196 ? 19.005 16.694 4.013 1.00 81.44 196 GLY A CA 1
ATOM 1590 C C . GLY A 1 196 ? 19.331 15.552 3.050 1.00 81.44 196 GLY A C 1
ATOM 1591 O O . GLY A 1 196 ? 20.124 15.797 2.168 1.00 81.44 196 GLY A O 1
ATOM 1592 N N . TYR A 1 197 ? 18.740 14.354 3.124 1.00 88.62 197 TYR A N 1
ATOM 1593 C CA . TYR A 1 197 ? 19.013 13.283 2.143 1.00 88.62 197 TYR A CA 1
ATOM 1594 C C . TYR A 1 197 ? 17.909 13.147 1.086 1.00 88.62 197 TYR A C 1
ATOM 1596 O O . TYR A 1 197 ? 16.719 13.292 1.377 1.00 88.62 197 TYR A O 1
ATOM 1604 N N . LEU A 1 198 ? 18.294 12.773 -0.137 1.00 87.19 198 LEU A N 1
ATOM 1605 C CA . LEU A 1 198 ? 17.375 12.406 -1.212 1.00 87.19 198 LEU A CA 1
ATOM 1606 C C . LEU A 1 198 ? 17.076 10.907 -1.219 1.00 87.19 198 LEU A C 1
ATOM 1608 O O . LEU A 1 198 ? 17.902 10.051 -0.913 1.00 87.19 198 LEU A O 1
ATOM 1612 N N . THR A 1 199 ? 15.859 10.571 -1.631 1.00 89.06 199 THR A N 1
ATOM 1613 C CA . THR A 1 199 ? 15.459 9.181 -1.877 1.00 89.06 199 THR A CA 1
ATOM 1614 C C . THR A 1 199 ? 15.820 8.781 -3.311 1.00 89.06 199 THR A C 1
ATOM 1616 O O . THR A 1 199 ? 15.875 9.656 -4.176 1.00 89.06 199 THR A O 1
ATOM 1619 N N . PRO A 1 200 ? 15.934 7.480 -3.642 1.00 92.50 200 PRO A N 1
ATOM 1620 C CA . PRO A 1 200 ? 16.065 7.031 -5.027 1.00 92.50 200 PRO A CA 1
ATOM 1621 C C . PRO A 1 200 ? 14.983 7.592 -5.956 1.00 92.50 200 PRO A C 1
ATOM 1623 O O . PRO A 1 200 ? 15.235 7.820 -7.133 1.00 92.50 200 PRO A O 1
ATOM 1626 N N . TYR A 1 201 ? 13.777 7.829 -5.427 1.00 87.44 201 TYR A N 1
ATOM 1627 C CA . TYR A 1 201 ? 12.694 8.466 -6.172 1.00 87.44 201 TYR A CA 1
ATOM 1628 C C . TYR A 1 201 ? 12.948 9.965 -6.398 1.00 87.44 201 TYR A C 1
ATOM 1630 O O . TYR A 1 201 ? 12.684 10.465 -7.489 1.00 87.44 201 TYR A O 1
ATOM 1638 N N . GLY A 1 202 ? 13.478 10.669 -5.394 1.00 84.00 202 GLY A N 1
ATOM 1639 C CA . GLY A 1 202 ? 13.882 12.074 -5.506 1.00 84.00 202 GLY A CA 1
ATOM 1640 C C . GLY A 1 202 ? 14.956 12.256 -6.576 1.00 84.00 202 GLY A C 1
ATOM 1641 O O . GLY A 1 202 ? 14.736 12.979 -7.543 1.00 84.00 202 GLY A O 1
ATOM 1642 N N . VAL A 1 203 ? 16.038 11.473 -6.490 1.00 90.25 203 VAL A N 1
ATOM 1643 C CA . VAL A 1 203 ? 17.117 11.487 -7.493 1.00 90.25 203 VAL A CA 1
ATOM 1644 C C . VAL A 1 203 ? 16.592 11.120 -8.884 1.00 90.25 203 VAL A C 1
ATOM 1646 O O . VAL A 1 203 ? 16.924 11.785 -9.857 1.00 90.25 203 VAL A O 1
ATOM 1649 N N . ALA A 1 204 ? 15.727 10.103 -9.004 1.00 86.75 204 ALA A N 1
ATOM 1650 C CA . ALA A 1 204 ? 15.110 9.726 -10.281 1.00 86.75 204 ALA A CA 1
ATOM 1651 C C . ALA A 1 204 ? 14.301 10.871 -10.909 1.00 86.75 204 ALA A C 1
ATOM 1653 O O . ALA A 1 204 ? 14.371 11.092 -12.121 1.00 86.75 204 ALA A O 1
ATOM 1654 N N . THR A 1 205 ? 13.544 11.592 -10.078 1.00 80.12 205 THR A N 1
ATOM 1655 C CA . THR A 1 205 ? 12.702 12.716 -10.499 1.00 80.12 205 THR A CA 1
ATOM 1656 C C . THR A 1 205 ? 13.560 13.861 -11.028 1.00 80.12 205 THR A C 1
ATOM 1658 O O . THR A 1 205 ? 13.324 14.331 -12.141 1.00 80.12 205 THR A O 1
ATOM 1661 N N . GLU A 1 206 ? 14.600 14.255 -10.291 1.00 84.38 206 GLU A N 1
ATOM 1662 C CA . GLU A 1 206 ? 15.518 15.325 -10.703 1.00 84.38 206 GLU A CA 1
ATOM 1663 C C . GLU A 1 206 ? 16.353 14.933 -11.931 1.00 84.38 206 GLU A C 1
ATOM 1665 O O . GLU A 1 206 ? 16.475 15.695 -12.892 1.00 84.38 206 GLU A O 1
ATOM 1670 N N . ALA A 1 207 ? 16.841 13.691 -11.971 1.00 87.50 207 ALA A N 1
ATOM 1671 C CA . ALA A 1 207 ? 17.592 13.154 -13.101 1.00 87.50 207 ALA A CA 1
ATOM 1672 C C . ALA A 1 207 ? 16.722 12.896 -14.349 1.00 87.50 207 ALA A C 1
ATOM 1674 O O . ALA A 1 207 ? 17.270 12.669 -15.431 1.00 87.50 207 ALA A O 1
ATOM 1675 N N . ARG A 1 208 ? 15.385 12.923 -14.225 1.00 85.94 208 ARG A N 1
ATOM 1676 C CA . ARG A 1 208 ? 14.408 12.554 -15.270 1.00 85.94 208 ARG A CA 1
ATOM 1677 C C . ARG A 1 208 ? 14.660 11.157 -15.856 1.00 85.94 208 ARG A C 1
ATOM 1679 O O . ARG A 1 208 ? 14.619 10.958 -17.073 1.00 85.94 208 ARG A O 1
ATOM 1686 N N . ILE A 1 209 ? 14.933 10.177 -14.995 1.00 86.69 209 ILE A N 1
ATOM 1687 C CA . ILE A 1 209 ? 15.122 8.765 -15.372 1.00 86.69 209 ILE A CA 1
ATOM 1688 C C . ILE A 1 209 ? 14.269 7.839 -14.500 1.00 86.69 209 ILE A C 1
ATOM 1690 O O . ILE A 1 209 ? 13.759 8.231 -13.457 1.00 86.69 209 ILE A O 1
ATOM 1694 N N . GLY A 1 210 ? 14.079 6.593 -14.939 1.00 81.94 210 GLY A N 1
ATOM 1695 C CA . GLY A 1 210 ? 13.296 5.611 -14.185 1.00 81.94 210 GLY A CA 1
ATOM 1696 C C . GLY A 1 210 ? 13.949 5.235 -12.850 1.00 81.94 210 GLY A C 1
ATOM 1697 O O . GLY A 1 210 ? 15.163 5.040 -12.785 1.00 81.94 210 GLY A O 1
ATOM 1698 N N . ILE A 1 211 ? 13.134 5.063 -11.804 1.00 89.69 211 ILE A N 1
ATOM 1699 C CA . ILE A 1 211 ? 13.600 4.702 -10.452 1.00 89.69 211 ILE A CA 1
ATOM 1700 C C . ILE A 1 211 ? 14.387 3.387 -10.408 1.00 89.69 211 ILE A C 1
ATOM 1702 O O . ILE A 1 211 ? 15.311 3.251 -9.609 1.00 89.69 211 ILE A O 1
ATOM 1706 N N . ASP A 1 212 ? 14.061 2.425 -11.272 1.00 86.19 212 ASP A N 1
ATOM 1707 C CA . ASP A 1 212 ? 14.764 1.141 -11.299 1.00 86.19 212 ASP A CA 1
ATOM 1708 C C . ASP A 1 212 ? 16.221 1.301 -11.735 1.00 86.19 212 ASP A C 1
ATOM 1710 O O . ASP A 1 212 ? 17.097 0.663 -11.164 1.00 86.19 212 ASP A O 1
ATOM 1714 N N . ARG A 1 213 ? 16.512 2.251 -12.635 1.00 87.25 213 ARG A N 1
ATOM 1715 C CA . ARG A 1 213 ? 17.893 2.581 -13.003 1.00 87.25 213 ARG A CA 1
ATOM 1716 C C . ARG A 1 213 ? 18.672 3.150 -11.822 1.00 87.25 213 ARG A C 1
ATOM 1718 O O . ARG A 1 213 ? 19.807 2.746 -11.619 1.00 87.25 213 ARG A O 1
ATOM 1725 N N . ILE A 1 214 ? 18.069 4.053 -11.043 1.00 92.81 214 ILE A N 1
ATOM 1726 C CA . ILE A 1 214 ? 18.712 4.586 -9.833 1.00 92.81 214 ILE A CA 1
ATOM 1727 C C . ILE A 1 214 ? 19.032 3.449 -8.861 1.00 92.81 214 ILE A C 1
ATOM 1729 O O . ILE A 1 214 ? 20.130 3.392 -8.323 1.00 92.81 214 ILE A O 1
ATOM 1733 N N . ARG A 1 215 ? 18.104 2.507 -8.661 1.00 90.94 215 ARG A N 1
ATOM 1734 C CA . ARG A 1 215 ? 18.337 1.341 -7.796 1.00 90.94 215 ARG A CA 1
ATOM 1735 C C . ARG A 1 215 ? 19.464 0.451 -8.308 1.00 90.94 215 ARG A C 1
ATOM 1737 O O . ARG A 1 215 ? 20.260 -0.015 -7.501 1.00 90.94 215 ARG A O 1
ATOM 1744 N N . ASP A 1 216 ? 19.522 0.211 -9.612 1.00 86.81 216 ASP A N 1
ATOM 1745 C CA . ASP A 1 216 ? 20.583 -0.593 -10.217 1.00 86.81 216 ASP A CA 1
ATOM 1746 C C . ASP A 1 216 ? 21.940 0.108 -10.117 1.00 86.81 216 ASP A C 1
ATOM 1748 O O . ASP A 1 216 ? 22.921 -0.531 -9.756 1.00 86.81 216 ASP A O 1
ATOM 1752 N N . ASP A 1 217 ? 21.993 1.421 -10.346 1.00 93.00 217 ASP A N 1
ATOM 1753 C CA . ASP A 1 217 ? 23.220 2.202 -10.192 1.00 93.00 217 ASP A CA 1
ATOM 1754 C C . ASP A 1 217 ? 23.656 2.279 -8.710 1.00 93.00 217 ASP A C 1
ATOM 1756 O O . ASP A 1 217 ? 24.849 2.191 -8.440 1.00 93.00 217 ASP A O 1
ATOM 1760 N N . ILE A 1 218 ? 22.730 2.325 -7.741 1.00 94.00 218 ILE A N 1
ATOM 1761 C CA . ILE A 1 218 ? 23.054 2.179 -6.306 1.00 94.00 218 ILE A CA 1
ATOM 1762 C C . ILE A 1 218 ? 23.642 0.792 -6.014 1.00 94.00 218 ILE A C 1
ATOM 1764 O O . ILE A 1 218 ? 24.687 0.683 -5.379 1.00 94.00 218 ILE A O 1
ATOM 1768 N N . ARG A 1 219 ? 23.003 -0.286 -6.491 1.00 88.56 219 ARG A N 1
ATOM 1769 C CA . ARG A 1 219 ? 23.492 -1.667 -6.293 1.00 88.56 219 ARG A CA 1
ATOM 1770 C C . ARG A 1 219 ? 24.853 -1.902 -6.941 1.00 88.56 219 ARG A C 1
ATOM 1772 O O . ARG A 1 219 ? 25.649 -2.663 -6.409 1.00 88.56 219 ARG A O 1
ATOM 1779 N N . ALA A 1 220 ? 25.099 -1.255 -8.075 1.00 82.31 220 ALA A N 1
ATOM 1780 C CA . ALA A 1 220 ? 26.364 -1.305 -8.793 1.00 82.31 220 ALA A CA 1
ATOM 1781 C C . ALA A 1 220 ? 27.441 -0.380 -8.193 1.00 82.31 220 ALA A C 1
ATOM 1783 O O . ALA A 1 220 ? 28.538 -0.313 -8.741 1.00 82.31 220 ALA A O 1
ATOM 1784 N N . GLY A 1 221 ? 27.142 0.365 -7.120 1.00 91.00 221 GLY A N 1
ATOM 1785 C CA . GLY A 1 221 ? 28.080 1.304 -6.493 1.00 91.00 221 GLY A CA 1
ATOM 1786 C C . GLY A 1 221 ? 28.352 2.573 -7.310 1.00 91.00 221 GLY A C 1
ATOM 1787 O O . GLY A 1 221 ? 29.299 3.297 -7.028 1.00 91.00 221 GLY A O 1
ATOM 1788 N N . LEU A 1 222 ? 27.541 2.856 -8.333 1.00 91.00 222 LEU A N 1
ATOM 1789 C CA . LEU A 1 222 ? 27.680 4.021 -9.214 1.00 91.00 222 LEU A CA 1
ATOM 1790 C C . LEU A 1 222 ? 27.005 5.281 -8.665 1.00 91.00 222 LEU A C 1
ATOM 1792 O O . LEU A 1 222 ? 27.319 6.383 -9.115 1.00 91.00 222 LEU A O 1
ATOM 1796 N N . LEU A 1 223 ? 26.061 5.110 -7.743 1.00 96.12 223 LEU A N 1
ATOM 1797 C CA . LEU A 1 223 ? 25.473 6.182 -6.952 1.00 96.12 223 LEU A CA 1
ATOM 1798 C C . LEU A 1 223 ? 25.675 5.838 -5.473 1.00 96.12 223 LEU A C 1
ATOM 1800 O O . LEU A 1 223 ? 25.023 4.902 -4.996 1.00 96.12 223 LEU A O 1
ATOM 1804 N N . PRO A 1 224 ? 26.559 6.556 -4.755 1.00 95.69 224 PRO A N 1
ATOM 1805 C CA . PRO A 1 224 ? 26.723 6.369 -3.323 1.00 95.69 224 PRO A CA 1
ATOM 1806 C C . PRO A 1 224 ? 25.384 6.550 -2.608 1.00 95.69 224 PRO A C 1
ATOM 1808 O O . PRO A 1 224 ? 24.648 7.509 -2.843 1.00 95.69 224 PRO A O 1
ATOM 1811 N N . ALA A 1 225 ? 25.030 5.580 -1.771 1.00 96.19 225 ALA A N 1
ATOM 1812 C CA . ALA A 1 225 ? 23.815 5.640 -0.981 1.00 96.19 225 ALA A CA 1
ATOM 1813 C C . ALA A 1 225 ? 23.993 4.880 0.329 1.00 96.19 225 ALA A C 1
ATOM 1815 O O . ALA A 1 225 ? 24.532 3.772 0.361 1.00 96.19 225 ALA A O 1
ATOM 1816 N N . GLN A 1 226 ? 23.462 5.440 1.407 1.00 94.69 226 GLN A N 1
ATOM 1817 C CA . GLN A 1 226 ? 23.390 4.776 2.694 1.00 94.69 226 GLN A CA 1
ATOM 1818 C C . GLN A 1 226 ? 22.155 3.871 2.734 1.00 94.69 226 GLN A C 1
ATOM 1820 O O . GLN A 1 226 ? 21.019 4.329 2.579 1.00 94.69 226 GLN A O 1
ATOM 1825 N N . ALA A 1 227 ? 22.363 2.571 2.945 1.00 92.06 227 ALA A N 1
ATOM 1826 C CA . ALA A 1 227 ? 21.272 1.648 3.230 1.00 92.06 227 ALA A CA 1
ATOM 1827 C C . ALA A 1 227 ? 20.784 1.861 4.670 1.00 92.06 227 ALA A C 1
ATOM 1829 O O . ALA A 1 227 ? 21.547 1.758 5.627 1.00 92.06 227 ALA A O 1
ATOM 1830 N N . MET A 1 228 ? 19.496 2.139 4.824 1.00 84.56 228 MET A N 1
ATOM 1831 C CA . MET A 1 228 ? 18.829 2.350 6.099 1.00 84.56 228 MET A CA 1
ATOM 1832 C C . MET A 1 228 ? 17.720 1.322 6.288 1.00 84.56 228 MET A C 1
ATOM 1834 O O . MET A 1 228 ? 16.900 1.092 5.396 1.00 84.56 228 MET A O 1
ATOM 1838 N N . THR A 1 229 ? 17.645 0.733 7.476 1.00 78.25 229 THR A N 1
ATOM 1839 C CA . THR A 1 229 ? 16.573 -0.203 7.819 1.00 78.25 229 THR A CA 1
ATOM 1840 C C . THR A 1 229 ? 15.435 0.546 8.499 1.00 78.25 229 THR A C 1
ATOM 1842 O O . THR A 1 229 ? 15.616 1.151 9.553 1.00 78.25 229 THR A O 1
ATOM 1845 N N . ARG A 1 230 ? 14.231 0.484 7.923 1.00 66.44 230 ARG A N 1
ATOM 1846 C CA . ARG A 1 230 ? 13.003 1.005 8.537 1.00 66.44 230 ARG A CA 1
ATOM 1847 C C . ARG A 1 230 ? 11.984 -0.117 8.683 1.00 66.44 230 ARG A C 1
ATOM 1849 O O . ARG A 1 230 ? 11.300 -0.506 7.730 1.00 66.44 230 ARG A O 1
ATOM 1856 N N . GLY A 1 231 ? 11.877 -0.647 9.898 1.00 77.38 231 GLY A N 1
ATOM 1857 C CA . GLY A 1 231 ? 11.110 -1.864 10.157 1.00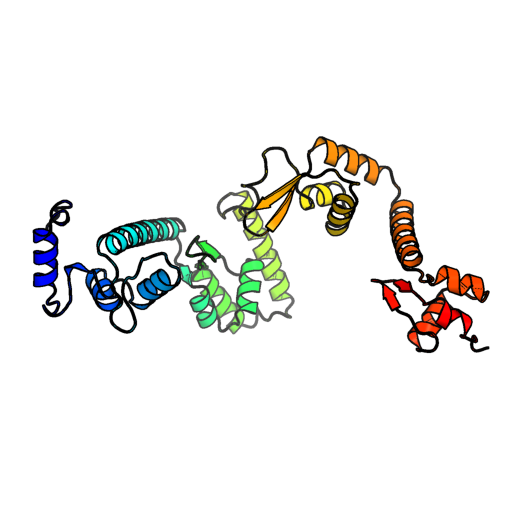 77.38 231 GLY A CA 1
ATOM 1858 C C . GLY A 1 231 ? 11.711 -3.043 9.388 1.00 77.38 231 GLY A C 1
ATOM 1859 O O . GLY A 1 231 ? 12.883 -3.345 9.548 1.00 77.38 231 GLY A O 1
ATOM 1860 N N . ARG A 1 232 ? 10.918 -3.690 8.524 1.00 75.69 232 ARG A N 1
ATOM 1861 C CA . ARG A 1 232 ? 11.371 -4.814 7.677 1.00 75.69 232 ARG A CA 1
ATOM 1862 C C . ARG A 1 232 ? 11.868 -4.396 6.286 1.00 75.69 232 ARG A C 1
ATOM 1864 O O . ARG A 1 232 ? 12.103 -5.259 5.449 1.00 75.69 232 ARG A O 1
ATOM 1871 N N . ARG A 1 233 ? 11.930 -3.095 5.983 1.00 72.38 233 ARG A N 1
ATOM 1872 C CA . ARG A 1 233 ? 12.300 -2.597 4.650 1.00 72.38 233 ARG A CA 1
ATOM 1873 C C . ARG A 1 233 ? 13.663 -1.922 4.693 1.00 72.38 233 ARG A C 1
ATOM 1875 O O . ARG A 1 233 ? 13.880 -1.053 5.534 1.00 72.38 233 ARG A O 1
ATOM 1882 N N . THR A 1 234 ? 14.519 -2.268 3.739 1.00 82.81 234 THR A N 1
ATOM 1883 C CA . THR A 1 234 ? 15.730 -1.508 3.424 1.00 82.81 234 THR A CA 1
ATOM 1884 C C . THR A 1 234 ? 15.366 -0.373 2.482 1.00 82.81 234 THR A C 1
ATOM 1886 O O . THR A 1 234 ? 14.679 -0.566 1.476 1.00 82.81 234 THR A O 1
ATOM 1889 N N . ILE A 1 235 ? 15.792 0.825 2.840 1.00 87.44 235 ILE A N 1
ATOM 1890 C CA . ILE A 1 235 ? 15.589 2.050 2.086 1.00 87.44 235 ILE A CA 1
ATOM 1891 C C . ILE A 1 235 ? 16.970 2.648 1.824 1.00 87.44 235 ILE A C 1
ATOM 1893 O O . ILE A 1 235 ? 17.843 2.540 2.673 1.00 87.44 235 ILE A O 1
ATOM 1897 N N . TYR A 1 236 ? 17.182 3.259 0.664 1.00 92.38 236 TYR A N 1
ATOM 1898 C CA . TYR A 1 236 ? 18.437 3.943 0.353 1.00 92.38 236 TYR A CA 1
ATOM 1899 C C . TYR A 1 236 ? 18.265 5.451 0.544 1.00 92.38 236 TYR A C 1
ATOM 1901 O O . TYR A 1 236 ? 17.225 5.995 0.164 1.00 92.38 236 TYR A O 1
ATOM 1909 N N . ALA A 1 237 ? 19.263 6.100 1.133 1.00 92.00 237 ALA A N 1
ATOM 1910 C CA . ALA A 1 237 ? 19.363 7.547 1.283 1.00 92.00 237 ALA A CA 1
ATOM 1911 C C . ALA A 1 237 ? 20.614 8.032 0.540 1.00 92.00 237 ALA A C 1
ATOM 1913 O O . ALA A 1 237 ? 21.691 7.476 0.726 1.00 92.00 237 ALA A O 1
ATOM 1914 N N . VAL A 1 238 ? 20.460 9.029 -0.325 1.00 93.25 238 VAL A N 1
ATOM 1915 C CA . VAL A 1 238 ? 21.521 9.584 -1.175 1.00 93.25 238 VAL A CA 1
ATOM 1916 C C . VAL A 1 238 ? 21.825 10.992 -0.679 1.00 93.25 238 VAL A C 1
ATOM 1918 O O . VAL A 1 238 ? 20.892 11.778 -0.502 1.00 93.25 238 VAL A O 1
ATOM 1921 N N . ALA A 1 239 ? 23.093 11.308 -0.425 1.00 94.38 239 ALA A N 1
ATOM 1922 C CA . ALA A 1 239 ? 23.476 12.656 -0.023 1.00 94.38 239 ALA A CA 1
ATOM 1923 C C . ALA A 1 239 ? 23.247 13.649 -1.191 1.00 94.38 239 ALA A C 1
ATOM 1925 O O . ALA A 1 239 ? 23.386 13.254 -2.354 1.00 94.38 239 ALA A O 1
ATOM 1926 N N . PRO A 1 240 ? 22.860 14.913 -0.940 1.00 91.50 240 PRO A N 1
ATOM 1927 C CA . PRO A 1 240 ? 22.603 15.900 -1.994 1.00 91.50 240 PRO A CA 1
ATOM 1928 C C . PRO A 1 240 ? 23.767 16.102 -2.956 1.00 91.50 240 PRO A C 1
ATOM 1930 O O . PRO A 1 240 ? 23.554 16.210 -4.160 1.00 91.50 240 PRO A O 1
ATOM 1933 N N . GLU A 1 241 ? 24.988 16.119 -2.436 1.00 94.75 241 GLU A N 1
ATOM 1934 C CA . GLU A 1 241 ? 26.226 16.255 -3.194 1.00 94.75 241 GLU A CA 1
ATOM 1935 C C . GLU A 1 241 ? 26.424 15.093 -4.179 1.00 94.75 241 GLU A C 1
ATOM 1937 O O . GLU A 1 241 ? 26.680 15.324 -5.364 1.00 94.75 241 GLU A O 1
ATOM 1942 N N . ASP A 1 242 ? 26.198 13.855 -3.731 1.00 96.25 242 ASP A N 1
ATOM 1943 C CA . ASP A 1 242 ? 26.284 12.655 -4.565 1.00 96.25 242 ASP A CA 1
ATOM 1944 C C . ASP A 1 242 ? 25.180 12.634 -5.625 1.00 96.25 242 ASP A C 1
ATOM 1946 O O . ASP A 1 242 ? 25.422 12.301 -6.790 1.00 96.25 242 ASP A O 1
ATOM 1950 N N . ALA A 1 243 ? 23.960 13.024 -5.241 1.00 93.56 243 ALA A N 1
ATOM 1951 C CA . ALA A 1 243 ? 22.836 13.136 -6.158 1.00 93.56 243 ALA A CA 1
ATOM 1952 C C . ALA A 1 243 ? 23.110 14.181 -7.248 1.00 93.56 243 ALA A C 1
ATOM 1954 O O . ALA A 1 243 ? 22.936 13.879 -8.429 1.00 93.56 243 ALA A O 1
ATOM 1955 N N . ALA A 1 244 ? 23.582 15.374 -6.879 1.00 91.06 244 ALA A N 1
ATOM 1956 C CA . ALA A 1 244 ? 23.900 16.450 -7.813 1.00 91.06 244 ALA A CA 1
ATOM 1957 C C . ALA A 1 244 ? 25.022 16.046 -8.781 1.00 91.06 244 ALA A C 1
ATOM 1959 O O . ALA A 1 244 ? 24.872 16.206 -9.996 1.00 91.06 244 ALA A O 1
ATOM 1960 N N . ALA A 1 245 ? 26.106 15.448 -8.272 1.00 92.50 245 ALA A N 1
ATOM 1961 C CA . ALA A 1 245 ? 27.203 14.937 -9.093 1.00 92.50 245 ALA A CA 1
ATOM 1962 C C . ALA A 1 245 ? 26.723 13.856 -10.077 1.00 92.50 245 ALA A C 1
ATOM 1964 O O . ALA A 1 245 ? 27.058 13.876 -11.267 1.00 92.50 245 ALA A O 1
ATOM 1965 N N . TYR A 1 246 ? 25.882 12.933 -9.606 1.00 94.69 246 TYR A N 1
ATOM 1966 C CA . TYR A 1 246 ? 25.285 11.898 -10.442 1.00 94.69 246 TYR A CA 1
ATOM 1967 C C . TYR A 1 246 ? 24.348 12.483 -11.511 1.00 94.69 246 TYR A C 1
ATOM 1969 O O . TYR A 1 246 ? 24.437 12.099 -12.680 1.00 94.69 246 TYR A O 1
ATOM 1977 N N . ILE A 1 247 ? 23.480 13.436 -11.158 1.00 92.25 247 ILE A N 1
ATOM 1978 C CA . ILE A 1 247 ? 22.558 14.099 -12.094 1.00 92.25 247 ILE A CA 1
ATOM 1979 C C . ILE A 1 247 ? 23.340 14.835 -13.184 1.00 92.25 247 ILE A C 1
ATOM 1981 O O . ILE A 1 247 ? 23.052 14.636 -14.366 1.00 92.25 247 ILE A O 1
ATOM 1985 N N . ALA A 1 248 ? 24.367 15.606 -12.810 1.00 90.31 248 ALA A N 1
ATOM 1986 C CA . ALA A 1 248 ? 25.234 16.308 -13.753 1.00 90.31 248 ALA A CA 1
ATOM 1987 C C . ALA A 1 248 ? 25.891 15.332 -14.743 1.00 90.31 248 ALA A C 1
ATOM 1989 O O . ALA A 1 248 ? 25.842 15.540 -15.959 1.00 90.31 248 ALA A O 1
ATOM 1990 N N . LYS A 1 249 ? 26.406 14.199 -14.244 1.00 89.81 249 LYS A N 1
ATOM 1991 C CA . LYS A 1 249 ? 26.964 13.126 -15.078 1.00 89.81 249 LYS A CA 1
ATOM 1992 C C . LYS A 1 249 ? 25.931 12.529 -16.037 1.00 89.81 249 LYS A C 1
ATOM 1994 O O . LYS A 1 249 ? 26.262 12.236 -17.179 1.00 89.81 249 LYS A O 1
ATOM 1999 N N . ILE A 1 250 ? 24.684 12.331 -15.610 1.00 85.81 250 ILE A N 1
ATOM 2000 C CA . ILE A 1 250 ? 23.620 11.764 -16.457 1.00 85.81 250 ILE A CA 1
ATOM 2001 C C . ILE A 1 250 ? 23.131 12.764 -17.511 1.00 85.81 250 ILE A C 1
ATOM 2003 O O . ILE A 1 250 ? 22.813 12.359 -18.633 1.00 85.81 250 ILE A O 1
ATOM 2007 N N . HIS A 1 251 ? 23.043 14.048 -17.162 1.00 82.62 251 HIS A N 1
ATOM 2008 C CA . HIS A 1 251 ? 22.603 15.111 -18.070 1.00 82.62 251 HIS A CA 1
ATOM 2009 C C . HIS A 1 251 ? 23.669 15.459 -19.111 1.00 82.62 251 HIS A C 1
ATOM 2011 O O . HIS A 1 251 ? 23.306 15.767 -20.242 1.00 82.62 251 HIS A O 1
ATOM 2017 N N . GLY A 1 252 ? 24.954 15.294 -18.781 1.00 76.38 252 GLY A N 1
ATOM 2018 C CA . GLY A 1 252 ? 26.068 15.430 -19.727 1.00 76.38 252 GLY A CA 1
ATOM 2019 C C . GLY A 1 252 ? 26.177 14.310 -20.769 1.00 76.38 252 GLY A C 1
ATOM 2020 O O . GLY A 1 252 ? 26.990 14.405 -21.682 1.00 76.38 252 GLY A O 1
ATOM 2021 N N . VAL A 1 253 ? 25.365 13.250 -20.670 1.00 74.38 253 VAL A N 1
ATOM 2022 C CA . VAL A 1 253 ? 25.381 12.124 -21.614 1.00 74.38 253 VAL A CA 1
ATOM 2023 C C . VAL A 1 253 ? 24.142 12.185 -22.505 1.00 74.38 253 VAL A C 1
ATOM 2025 O O . VAL A 1 253 ? 22.995 12.210 -22.027 1.00 74.38 253 VAL A O 1
ATOM 2028 N N . SER A 1 254 ? 24.354 12.166 -23.825 1.00 73.12 254 SER A N 1
ATOM 2029 C CA . SER A 1 254 ? 23.252 12.186 -24.786 1.00 73.12 254 SER A CA 1
ATOM 2030 C C . SER A 1 254 ? 22.297 11.008 -24.541 1.00 73.12 254 SER A C 1
ATOM 2032 O O . SER A 1 254 ? 22.656 9.957 -23.997 1.00 73.12 254 SER A O 1
ATOM 2034 N N . LYS A 1 255 ? 21.023 11.166 -24.913 1.00 68.38 255 LYS A N 1
ATOM 2035 C CA . LYS A 1 255 ? 20.035 10.082 -24.785 1.00 68.38 255 LYS A CA 1
ATOM 2036 C C . LYS A 1 255 ? 20.471 8.831 -25.565 1.00 68.38 255 LYS A C 1
ATOM 2038 O O . LYS A 1 255 ? 20.243 7.719 -25.088 1.00 68.38 255 LYS A O 1
ATOM 2043 N N . ALA A 1 256 ? 21.107 9.018 -26.724 1.00 68.38 256 ALA A N 1
ATOM 2044 C CA . ALA A 1 256 ? 21.633 7.939 -27.555 1.00 68.38 256 ALA A CA 1
ATOM 2045 C C . ALA A 1 256 ? 22.740 7.167 -26.824 1.00 68.38 256 ALA A C 1
ATOM 2047 O O . ALA A 1 25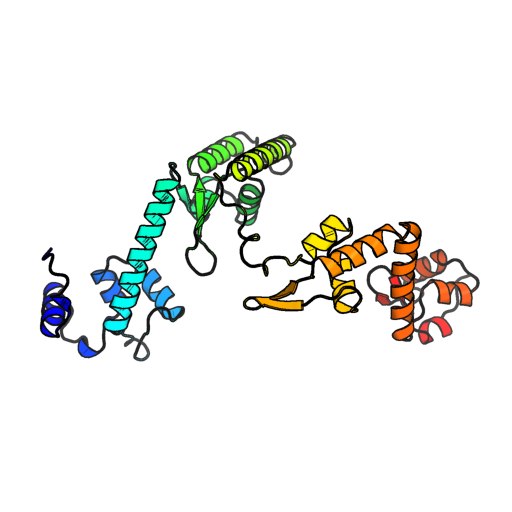6 ? 22.658 5.947 -26.699 1.00 68.38 256 ALA A O 1
ATOM 2048 N N . ASP A 1 257 ? 23.695 7.874 -26.222 1.00 72.12 257 ASP A N 1
ATOM 2049 C CA . ASP A 1 257 ? 24.795 7.255 -25.475 1.00 72.12 257 ASP A CA 1
ATOM 2050 C C . ASP A 1 257 ? 24.296 6.513 -24.233 1.00 72.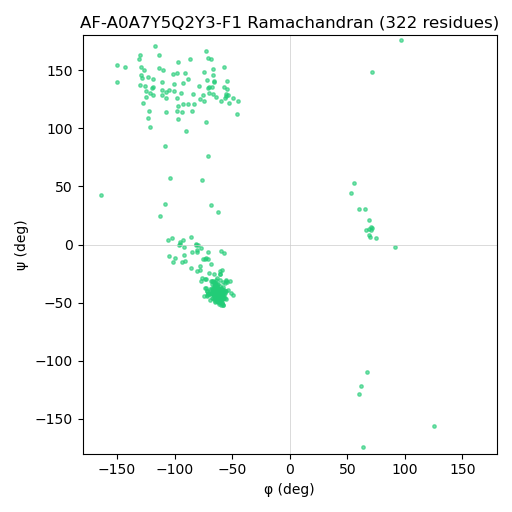12 257 ASP A C 1
ATOM 2052 O O . ASP A 1 257 ? 24.763 5.418 -23.915 1.00 72.12 257 ASP A O 1
ATOM 2056 N N . ARG A 1 258 ? 23.272 7.054 -23.559 1.00 67.62 258 ARG A N 1
ATOM 2057 C CA . ARG A 1 258 ? 22.617 6.385 -22.424 1.00 67.62 258 ARG A CA 1
ATOM 2058 C C . ARG A 1 258 ? 21.963 5.063 -22.823 1.00 67.62 258 ARG A C 1
ATOM 2060 O O . ARG A 1 258 ? 22.063 4.094 -22.068 1.00 67.62 258 ARG A O 1
ATOM 2067 N N . LEU A 1 259 ? 21.283 5.019 -23.969 1.00 69.75 259 LEU A N 1
ATOM 2068 C CA . LEU A 1 259 ? 20.665 3.795 -24.488 1.00 69.75 259 LEU A CA 1
ATOM 2069 C C . LEU A 1 259 ? 21.730 2.783 -24.924 1.00 69.75 259 LEU A C 1
ATOM 2071 O O . LEU A 1 259 ? 21.625 1.605 -24.576 1.00 69.75 259 LEU A O 1
ATOM 2075 N N . SER A 1 260 ? 22.790 3.251 -25.583 1.00 74.00 260 SER A N 1
ATOM 2076 C CA . SER A 1 260 ? 23.936 2.436 -25.994 1.00 74.00 260 SER A CA 1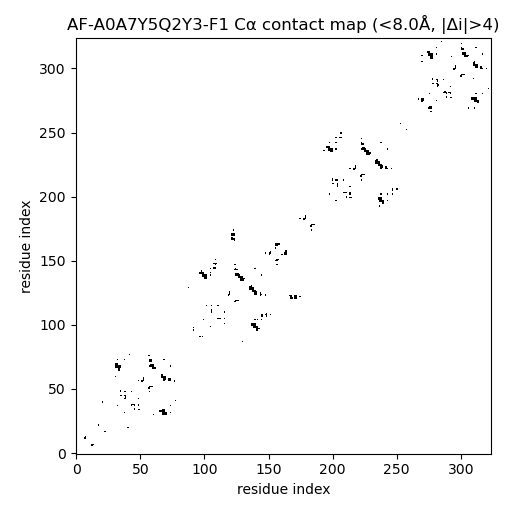
ATOM 2077 C C . SER A 1 260 ? 24.669 1.819 -24.801 1.00 74.00 260 SER A C 1
ATOM 2079 O O . SER A 1 260 ? 24.965 0.626 -24.812 1.00 74.00 260 SER A O 1
ATOM 2081 N N . ALA A 1 261 ? 24.905 2.575 -23.727 1.00 73.44 261 ALA A N 1
ATOM 2082 C CA . ALA A 1 261 ? 25.550 2.059 -22.519 1.00 73.44 261 ALA A CA 1
ATOM 2083 C C . ALA A 1 261 ? 24.701 0.987 -21.812 1.00 73.44 261 ALA A C 1
ATOM 2085 O O . ALA A 1 261 ? 25.222 -0.054 -21.412 1.00 73.44 261 ALA A O 1
ATOM 2086 N N . ALA A 1 262 ? 23.385 1.200 -21.692 1.00 73.19 262 ALA A N 1
ATOM 2087 C CA . ALA A 1 262 ? 22.479 0.214 -21.101 1.00 73.19 262 ALA A CA 1
ATOM 2088 C C . ALA A 1 262 ? 22.380 -1.067 -21.948 1.00 73.19 262 ALA A C 1
ATOM 2090 O O . ALA A 1 262 ? 22.323 -2.169 -21.399 1.00 73.19 262 ALA A O 1
ATOM 2091 N N . ALA A 1 263 ? 22.382 -0.930 -23.278 1.00 77.88 263 ALA A N 1
ATOM 2092 C CA . ALA A 1 263 ? 22.463 -2.055 -24.203 1.00 77.88 263 ALA A CA 1
ATOM 2093 C C . ALA A 1 263 ? 23.769 -2.842 -24.008 1.00 77.88 263 ALA A C 1
ATOM 2095 O O . ALA A 1 263 ? 23.710 -4.051 -23.793 1.00 77.88 263 ALA A O 1
ATOM 2096 N N . ARG A 1 264 ? 24.918 -2.151 -23.972 1.00 83.56 264 ARG A N 1
ATOM 2097 C CA . ARG A 1 264 ? 26.244 -2.756 -23.756 1.00 83.56 264 ARG A CA 1
ATOM 2098 C C . ARG A 1 264 ? 26.338 -3.521 -22.438 1.00 83.56 264 ARG A C 1
ATOM 2100 O O . ARG A 1 264 ? 26.792 -4.657 -22.452 1.00 83.56 264 ARG A O 1
ATOM 2107 N N . ARG A 1 265 ? 25.863 -2.955 -21.319 1.00 82.12 265 ARG A N 1
ATOM 2108 C CA . ARG A 1 265 ? 25.871 -3.641 -20.008 1.00 82.12 265 ARG A CA 1
ATOM 2109 C C . ARG A 1 265 ? 25.140 -4.983 -20.052 1.00 82.12 265 ARG A C 1
ATOM 2111 O O . ARG A 1 265 ? 25.623 -5.961 -19.501 1.00 82.12 265 ARG A O 1
ATOM 2118 N N . LYS A 1 266 ? 23.991 -5.046 -20.733 1.00 83.00 266 LYS A N 1
ATOM 2119 C CA . LYS A 1 266 ? 23.234 -6.299 -20.874 1.00 83.00 266 LYS A CA 1
ATOM 2120 C C . LYS A 1 266 ? 23.965 -7.315 -21.743 1.00 83.00 266 LYS A C 1
ATOM 2122 O O . LYS A 1 266 ? 23.959 -8.491 -21.412 1.00 83.00 266 LYS A O 1
ATOM 2127 N N . THR A 1 267 ? 24.604 -6.868 -22.820 1.00 86.81 267 THR A N 1
ATOM 2128 C CA . THR A 1 267 ? 25.444 -7.732 -23.657 1.00 86.81 267 THR A CA 1
ATOM 2129 C C . THR A 1 267 ? 26.632 -8.292 -22.872 1.00 86.81 267 THR A C 1
ATOM 2131 O O . THR A 1 267 ? 26.917 -9.478 -22.980 1.00 86.81 267 THR A O 1
ATOM 2134 N N . ILE A 1 268 ? 27.284 -7.473 -22.038 1.00 87.56 268 ILE A N 1
ATOM 2135 C CA . ILE A 1 268 ? 28.371 -7.918 -21.151 1.00 87.56 268 ILE A CA 1
ATOM 2136 C C . ILE A 1 268 ? 27.860 -8.977 -20.168 1.00 87.56 268 ILE A C 1
ATOM 2138 O O . ILE A 1 268 ? 28.436 -10.054 -20.109 1.00 87.56 268 ILE A O 1
ATOM 2142 N N . ALA A 1 269 ? 26.735 -8.731 -19.491 1.00 87.44 269 ALA A N 1
ATOM 2143 C CA . ALA A 1 269 ? 26.157 -9.692 -18.549 1.00 87.44 269 ALA A CA 1
ATOM 2144 C C . ALA A 1 269 ? 25.774 -11.036 -19.205 1.00 87.44 269 ALA A C 1
ATOM 2146 O O . ALA A 1 269 ? 25.921 -12.084 -18.587 1.00 87.44 269 ALA A O 1
ATOM 2147 N N . ILE A 1 270 ? 25.297 -11.022 -20.459 1.00 92.44 270 ILE A N 1
ATOM 2148 C CA . ILE A 1 270 ? 25.045 -12.250 -21.238 1.00 92.44 270 ILE A CA 1
ATOM 2149 C C . ILE A 1 270 ? 26.360 -13.017 -21.451 1.00 92.44 270 ILE A C 1
ATOM 2151 O O . ILE A 1 270 ? 26.415 -14.222 -21.216 1.00 92.44 270 ILE A O 1
ATOM 2155 N N . ARG A 1 271 ? 27.431 -12.313 -21.837 1.00 94.12 271 ARG A N 1
ATOM 2156 C CA . ARG A 1 271 ? 28.753 -12.915 -22.067 1.00 94.12 271 ARG A CA 1
ATOM 2157 C C . ARG A 1 271 ? 29.393 -13.453 -20.786 1.00 94.12 271 ARG A C 1
ATOM 2159 O O . ARG A 1 271 ? 29.987 -14.522 -20.822 1.00 94.12 271 ARG A O 1
ATOM 2166 N N . GLU A 1 272 ? 29.241 -12.762 -19.658 1.00 92.06 272 GLU A N 1
ATOM 2167 C CA . GLU A 1 272 ? 29.729 -13.218 -18.345 1.00 92.06 272 GLU A CA 1
ATOM 2168 C C . GLU A 1 272 ? 29.091 -14.545 -17.904 1.00 92.06 272 GLU A C 1
ATOM 2170 O O . GLU A 1 272 ? 29.706 -15.307 -17.165 1.00 92.06 272 GLU A O 1
ATOM 2175 N N . GLN A 1 273 ? 27.888 -14.862 -18.395 1.00 93.12 273 GLN A N 1
ATOM 2176 C CA . GLN A 1 273 ? 27.225 -16.152 -18.165 1.00 93.12 273 GLN A CA 1
ATOM 2177 C C . G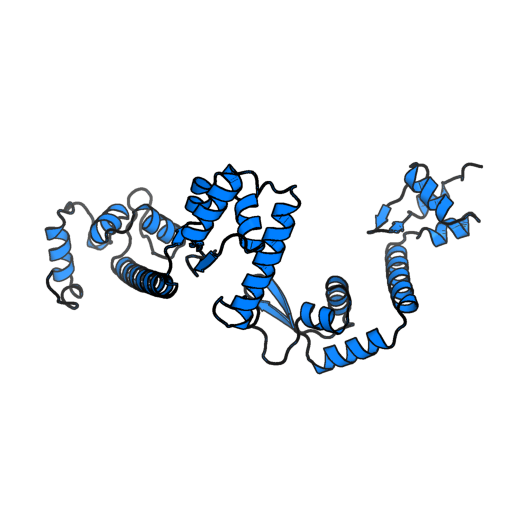LN A 1 273 ? 27.633 -17.237 -19.173 1.00 93.12 273 GLN A C 1
ATOM 2179 O O . GLN A 1 273 ? 27.045 -18.315 -19.188 1.00 93.12 273 GLN A O 1
ATOM 2184 N N . GLY A 1 274 ? 28.613 -16.962 -20.037 1.00 96.00 274 GLY A N 1
ATOM 2185 C CA . GLY A 1 274 ? 29.043 -17.881 -21.090 1.00 96.00 274 GLY A CA 1
ATOM 2186 C C . GLY A 1 274 ? 28.025 -18.044 -22.222 1.00 96.00 274 GLY A C 1
ATOM 2187 O O . GLY A 1 274 ? 28.130 -18.987 -23.002 1.00 96.00 274 GLY A O 1
ATOM 2188 N N . LEU A 1 275 ? 27.038 -17.150 -22.321 1.00 97.56 275 LEU A N 1
ATOM 2189 C CA . LEU A 1 275 ? 26.027 -17.166 -23.374 1.00 97.56 275 LEU A CA 1
ATOM 2190 C C . LEU A 1 275 ? 26.400 -16.200 -24.504 1.00 97.56 275 LEU A C 1
ATOM 2192 O O . LEU A 1 275 ? 27.124 -15.220 -24.314 1.00 97.56 275 LEU A O 1
ATOM 2196 N N . LEU A 1 276 ? 25.861 -16.458 -25.693 1.00 97.38 276 LEU A N 1
ATOM 2197 C CA . LEU A 1 276 ? 26.038 -15.613 -26.867 1.00 97.38 276 LEU A CA 1
ATOM 2198 C C . LEU A 1 276 ? 24.833 -14.673 -27.037 1.00 97.38 276 LEU A C 1
ATOM 2200 O O . LEU A 1 276 ? 23.693 -15.143 -27.074 1.00 97.38 276 LEU A O 1
ATOM 2204 N N . PRO A 1 277 ? 25.038 -13.350 -27.149 1.00 97.56 277 PRO A N 1
ATOM 2205 C CA . PRO A 1 277 ? 23.990 -12.415 -27.539 1.00 97.56 277 PRO A CA 1
ATOM 2206 C C . PRO A 1 277 ? 23.637 -12.578 -29.029 1.00 97.56 277 PRO A C 1
ATOM 2208 O O . PRO A 1 277 ? 24.427 -13.097 -29.818 1.00 97.56 277 PRO A O 1
ATOM 2211 N N . VAL A 1 278 ? 22.455 -12.093 -29.429 1.00 97.44 278 VAL A N 1
ATOM 2212 C CA . VAL A 1 278 ? 21.949 -12.169 -30.818 1.00 97.44 278 VAL A CA 1
ATOM 2213 C C . VAL A 1 278 ? 22.977 -11.655 -31.829 1.00 97.44 278 VAL A C 1
ATOM 2215 O O . VAL A 1 278 ? 23.149 -12.252 -32.886 1.00 97.44 278 VAL A O 1
ATOM 2218 N N . GLU A 1 279 ? 23.657 -10.554 -31.507 1.00 96.75 279 GLU A N 1
ATOM 2219 C CA . GLU A 1 279 ? 24.639 -9.916 -32.381 1.00 96.75 279 GLU A CA 1
ATOM 2220 C C . GLU A 1 279 ? 25.850 -10.827 -32.666 1.00 96.75 279 GLU A C 1
ATOM 2222 O O . GLU A 1 279 ? 26.312 -10.881 -33.804 1.00 96.75 279 GLU A O 1
ATOM 2227 N N . ASP A 1 280 ? 26.307 -11.599 -31.674 1.00 97.00 280 ASP A N 1
ATOM 2228 C CA . ASP A 1 280 ? 27.445 -12.517 -31.825 1.00 97.00 280 ASP A CA 1
ATOM 2229 C C . ASP A 1 280 ? 27.042 -13.759 -32.648 1.00 97.00 280 ASP A C 1
ATOM 2231 O O . ASP A 1 280 ? 27.806 -14.229 -33.492 1.00 97.00 280 ASP A O 1
ATOM 2235 N N . VAL A 1 281 ? 25.811 -14.258 -32.468 1.00 97.75 281 VAL A N 1
ATOM 2236 C CA . VAL A 1 281 ? 25.257 -15.358 -33.282 1.00 97.75 281 VAL A CA 1
ATOM 2237 C C . VAL A 1 281 ? 25.059 -14.923 -34.736 1.00 97.75 281 VAL A C 1
ATOM 2239 O O . VAL A 1 281 ? 25.407 -15.658 -35.658 1.00 97.75 281 VAL A O 1
ATOM 2242 N N . ALA A 1 282 ? 24.541 -13.714 -34.951 1.00 97.56 282 ALA A N 1
ATOM 2243 C CA . ALA A 1 282 ? 24.332 -13.149 -36.280 1.00 97.56 282 ALA A CA 1
ATOM 2244 C C . ALA A 1 282 ? 25.657 -12.997 -37.041 1.00 97.56 282 ALA A C 1
ATOM 2246 O O . ALA A 1 282 ? 25.761 -13.435 -38.187 1.00 97.56 282 ALA A O 1
ATOM 2247 N N . ALA A 1 283 ? 26.684 -12.460 -36.372 1.00 96.81 283 ALA A N 1
ATOM 2248 C CA . ALA A 1 283 ? 28.027 -12.340 -36.929 1.00 96.81 283 ALA A CA 1
ATOM 2249 C C . ALA A 1 283 ? 28.624 -13.706 -37.300 1.00 96.81 283 ALA A C 1
ATOM 2251 O O . ALA A 1 283 ? 29.210 -13.845 -38.370 1.00 96.81 283 ALA A O 1
ATOM 2252 N N . ARG A 1 284 ? 28.425 -14.730 -36.458 1.00 97.38 284 ARG A N 1
ATOM 2253 C CA . ARG A 1 284 ? 28.940 -16.087 -36.697 1.00 97.38 284 ARG A CA 1
ATOM 2254 C C . ARG A 1 284 ? 28.377 -16.737 -37.962 1.00 97.38 284 ARG A C 1
ATOM 2256 O O . ARG A 1 284 ? 29.109 -17.442 -38.646 1.00 97.38 284 ARG A O 1
ATOM 2263 N N . PHE A 1 285 ? 27.101 -16.514 -38.264 1.00 96.31 285 PHE A N 1
ATOM 2264 C CA . PHE A 1 285 ? 26.444 -17.092 -39.442 1.00 96.31 285 PHE A CA 1
ATOM 2265 C C . PHE A 1 285 ? 26.401 -16.151 -40.654 1.00 96.31 285 PHE A C 1
ATOM 2267 O O . PHE A 1 285 ? 25.868 -16.534 -41.690 1.00 96.31 285 PHE A O 1
ATOM 2274 N N . GLY A 1 286 ? 26.927 -14.925 -40.545 1.00 96.38 286 GLY A N 1
ATOM 2275 C CA . GLY A 1 286 ? 26.872 -13.939 -41.628 1.00 96.38 286 GLY A CA 1
ATOM 2276 C C . GLY A 1 286 ? 25.450 -13.476 -41.969 1.00 96.38 286 GLY A C 1
ATOM 2277 O O . GLY A 1 286 ? 25.165 -13.155 -43.119 1.00 96.38 286 GLY A O 1
ATOM 2278 N N . VAL A 1 287 ? 24.543 -13.452 -40.986 1.00 97.19 287 VAL A N 1
ATOM 2279 C CA . VAL A 1 287 ? 23.125 -13.091 -41.171 1.00 97.19 287 VAL A CA 1
ATOM 2280 C C . VAL A 1 287 ? 22.745 -11.842 -40.379 1.00 97.19 287 VAL A C 1
ATOM 2282 O O . VAL A 1 287 ? 23.494 -11.356 -39.534 1.00 97.19 287 VAL A O 1
ATOM 2285 N N . SER A 1 288 ? 21.540 -11.317 -40.615 1.00 96.75 288 SER A N 1
ATOM 2286 C CA . SER A 1 288 ? 21.019 -10.203 -39.819 1.00 96.75 288 SER A CA 1
ATOM 2287 C C . SER A 1 288 ? 20.581 -10.654 -38.408 1.00 96.75 288 SER A C 1
ATOM 2289 O O . SER A 1 288 ? 20.047 -11.755 -38.246 1.00 96.75 288 SER A O 1
ATOM 2291 N N . PRO A 1 289 ? 20.690 -9.792 -37.375 1.00 97.25 289 PRO A N 1
ATOM 2292 C CA . PRO A 1 289 ? 20.148 -10.072 -36.039 1.00 97.25 289 PRO A CA 1
ATOM 2293 C C . PRO A 1 289 ? 18.646 -10.397 -36.027 1.00 97.25 289 PRO A C 1
ATOM 2295 O O . PRO A 1 289 ? 18.174 -11.163 -35.186 1.00 97.25 289 PRO A O 1
ATOM 2298 N N . ALA A 1 290 ? 17.886 -9.831 -36.972 1.00 97.12 290 ALA A N 1
ATOM 2299 C CA . ALA A 1 290 ? 16.459 -10.100 -37.121 1.00 97.12 290 ALA A CA 1
ATOM 2300 C C . ALA A 1 290 ? 16.185 -11.556 -37.533 1.00 97.12 290 ALA A C 1
ATOM 2302 O O . ALA A 1 290 ? 15.260 -12.165 -36.998 1.00 97.12 290 ALA A O 1
ATOM 2303 N N . ALA A 1 291 ? 17.014 -12.129 -38.414 1.00 97.56 291 ALA A N 1
ATOM 2304 C CA . ALA A 1 291 ? 16.909 -13.534 -38.810 1.00 97.56 291 ALA A CA 1
ATOM 2305 C C . ALA A 1 291 ? 17.130 -14.467 -37.608 1.00 97.56 291 ALA A C 1
ATOM 2307 O O . ALA A 1 291 ? 16.323 -15.360 -37.357 1.00 97.56 291 ALA A O 1
ATOM 2308 N N . VAL A 1 292 ? 18.149 -14.188 -36.789 1.00 97.62 292 VAL A N 1
ATOM 2309 C CA . VAL A 1 292 ? 18.420 -14.948 -35.556 1.00 97.62 292 VAL A CA 1
ATOM 2310 C C . VAL A 1 292 ? 17.248 -14.861 -34.571 1.00 97.62 292 VAL A C 1
ATOM 2312 O O . VAL A 1 292 ? 16.807 -15.876 -34.029 1.00 97.62 292 VAL A O 1
ATOM 2315 N N . ALA A 1 293 ? 16.686 -13.664 -34.364 1.00 96.94 293 ALA A N 1
ATOM 2316 C CA . ALA A 1 293 ? 15.510 -13.488 -33.511 1.00 96.94 293 ALA A CA 1
ATOM 2317 C C . ALA A 1 293 ? 14.277 -14.238 -34.051 1.00 96.94 293 ALA A C 1
ATOM 2319 O O . ALA A 1 293 ? 13.493 -14.785 -33.272 1.00 96.94 293 ALA A O 1
ATOM 2320 N N . GLN A 1 294 ? 14.111 -14.299 -35.375 1.00 97.25 294 GLN A N 1
ATOM 2321 C CA . GLN A 1 294 ? 13.056 -15.078 -36.016 1.00 97.25 294 GLN A CA 1
ATOM 2322 C C . GLN A 1 294 ? 13.257 -16.583 -35.807 1.00 97.25 294 GLN A C 1
ATOM 2324 O O . GLN A 1 294 ? 12.286 -17.270 -35.496 1.00 97.25 294 GLN A O 1
ATOM 2329 N N . TRP A 1 295 ? 14.483 -17.104 -35.911 1.00 97.75 295 TRP A N 1
ATOM 2330 C CA . TRP A 1 295 ? 14.772 -18.514 -35.623 1.00 97.75 295 TRP A CA 1
ATOM 2331 C C . TRP A 1 295 ? 14.432 -18.888 -34.183 1.00 97.75 295 TRP A C 1
ATOM 2333 O O . TRP A 1 295 ? 13.778 -19.908 -33.964 1.00 97.75 295 TRP A O 1
ATOM 2343 N N . ALA A 1 296 ? 14.795 -18.035 -33.223 1.00 97.25 296 ALA A N 1
ATOM 2344 C CA . ALA A 1 296 ? 14.426 -18.213 -31.822 1.00 97.25 296 ALA A CA 1
ATOM 2345 C C . ALA A 1 296 ? 12.902 -18.207 -31.627 1.00 97.25 296 ALA A C 1
ATOM 2347 O O . ALA A 1 296 ? 12.348 -19.090 -30.977 1.00 97.25 296 ALA A O 1
ATOM 2348 N N . ARG A 1 297 ? 12.196 -17.249 -32.245 1.00 96.25 297 ARG A N 1
ATOM 2349 C CA . ARG A 1 297 ? 10.730 -17.147 -32.166 1.00 96.25 297 ARG A CA 1
ATOM 2350 C C . ARG A 1 297 ? 10.016 -18.354 -32.783 1.00 96.25 297 ARG A C 1
ATOM 2352 O O . ARG A 1 297 ? 8.955 -18.734 -32.303 1.00 96.25 297 ARG A O 1
ATOM 2359 N N . LEU A 1 298 ? 10.575 -18.932 -33.844 1.00 96.19 298 LEU A N 1
ATOM 2360 C CA . LEU A 1 298 ? 10.065 -20.147 -34.485 1.00 96.19 298 LEU A CA 1
ATOM 2361 C C . LEU A 1 298 ? 10.489 -21.434 -33.756 1.00 96.19 298 LEU A C 1
ATOM 2363 O O . LEU A 1 298 ? 10.146 -22.517 -34.218 1.00 96.19 298 LEU A O 1
ATOM 2367 N N . GLY A 1 299 ? 11.252 -21.336 -32.661 1.00 96.12 299 GLY A N 1
ATOM 2368 C CA . GLY A 1 299 ? 11.745 -22.489 -31.905 1.00 96.12 299 GLY A CA 1
ATOM 2369 C C . GLY A 1 299 ? 12.823 -23.305 -32.625 1.00 96.12 299 GLY A C 1
ATOM 2370 O O . GLY A 1 299 ? 13.127 -24.411 -32.196 1.00 96.12 299 GLY A O 1
ATOM 2371 N N . LYS A 1 300 ? 13.403 -22.782 -33.714 1.00 96.50 300 LYS A N 1
ATOM 2372 C CA . LYS A 1 300 ? 14.437 -23.480 -34.499 1.00 96.50 300 LYS A CA 1
ATOM 2373 C C . LYS A 1 300 ? 15.807 -23.449 -33.826 1.00 96.50 300 LYS A C 1
ATOM 2375 O O . LYS A 1 300 ? 16.587 -24.376 -33.991 1.00 96.50 300 LYS A O 1
ATOM 2380 N N . LEU A 1 301 ? 16.090 -22.378 -33.089 1.00 97.31 301 LEU A N 1
ATOM 2381 C CA . LEU A 1 301 ? 17.306 -22.216 -32.303 1.00 97.31 301 LEU A CA 1
ATOM 2382 C C . LEU A 1 301 ? 16.895 -21.973 -30.842 1.00 97.31 301 LEU A C 1
ATOM 2384 O O . LEU A 1 301 ? 16.259 -20.945 -30.581 1.00 97.31 301 LEU A O 1
ATOM 2388 N N . PRO A 1 302 ? 17.209 -22.888 -29.904 1.00 97.25 302 PRO A N 1
ATOM 2389 C CA . PRO A 1 302 ? 16.890 -22.709 -28.493 1.00 97.25 302 PRO A CA 1
ATOM 2390 C C . PRO A 1 302 ? 17.476 -21.401 -27.958 1.00 97.25 302 PRO A C 1
ATOM 2392 O O . PRO A 1 302 ? 18.658 -21.113 -28.132 1.00 97.25 302 PRO A O 1
ATOM 2395 N N . ALA A 1 303 ? 16.633 -20.588 -27.324 1.00 97.56 303 ALA A N 1
ATOM 2396 C CA . ALA A 1 303 ? 17.024 -19.293 -26.787 1.00 97.56 303 ALA A CA 1
ATOM 2397 C C . ALA A 1 303 ? 16.567 -19.159 -25.337 1.00 97.56 303 ALA A C 1
ATOM 2399 O O . ALA A 1 303 ? 15.425 -19.467 -24.997 1.00 97.56 303 ALA A O 1
ATOM 2400 N N . GLN A 1 304 ? 17.442 -18.621 -24.495 1.00 96.81 304 GLN A N 1
ATOM 2401 C CA . GLN A 1 304 ? 17.111 -18.211 -23.141 1.00 96.81 304 GLN A CA 1
ATOM 2402 C C . GLN A 1 304 ? 16.750 -16.725 -23.131 1.00 96.81 304 GLN A C 1
ATOM 2404 O O . GLN A 1 304 ? 17.483 -15.873 -23.640 1.00 96.81 304 GLN A O 1
ATOM 2409 N N . GLN A 1 305 ? 15.615 -16.389 -22.520 1.00 95.88 305 GLN A N 1
ATOM 2410 C CA . GLN A 1 305 ? 15.203 -14.999 -22.389 1.00 95.88 305 GLN A CA 1
ATOM 2411 C C . GLN A 1 305 ? 15.850 -14.345 -21.164 1.00 95.88 305 GLN A C 1
ATOM 2413 O O . GLN A 1 305 ? 15.546 -14.677 -20.020 1.00 95.88 305 GLN A O 1
ATOM 2418 N N . MET A 1 306 ? 16.710 -13.356 -21.408 1.00 90.38 306 MET A N 1
ATOM 2419 C CA . MET A 1 306 ? 17.364 -12.544 -20.381 1.00 90.38 306 MET A CA 1
ATOM 2420 C C . MET A 1 306 ? 16.768 -11.132 -20.379 1.00 90.38 306 MET A C 1
ATOM 2422 O O . MET A 1 306 ? 17.233 -10.190 -21.034 1.00 90.38 306 MET A O 1
ATOM 2426 N N . GLY A 1 307 ? 15.651 -10.993 -19.664 1.00 86.31 307 GLY A N 1
ATOM 2427 C CA . GLY A 1 307 ? 14.832 -9.784 -19.668 1.00 86.31 307 GLY A CA 1
ATOM 2428 C C . GLY A 1 307 ? 14.162 -9.559 -21.028 1.00 86.31 307 GLY A C 1
ATOM 2429 O O . GLY A 1 307 ? 13.243 -10.277 -21.408 1.00 86.31 307 GLY A O 1
ATOM 2430 N N . ARG A 1 308 ? 14.604 -8.533 -21.766 1.00 86.81 308 ARG A N 1
ATOM 2431 C CA . ARG A 1 308 ? 14.100 -8.217 -23.122 1.00 86.81 308 ARG A CA 1
ATOM 2432 C C . ARG A 1 308 ? 15.047 -8.661 -24.243 1.00 86.81 308 ARG A C 1
ATOM 2434 O O . ARG A 1 308 ? 14.816 -8.299 -25.390 1.00 86.81 308 ARG A O 1
ATOM 2441 N N . ARG A 1 309 ? 16.139 -9.359 -23.916 1.00 92.69 309 ARG A N 1
ATOM 2442 C CA . ARG A 1 309 ? 17.113 -9.859 -24.894 1.00 92.69 309 ARG A CA 1
ATOM 2443 C C . ARG A 1 309 ? 17.088 -11.382 -24.937 1.00 92.69 309 ARG A C 1
ATOM 2445 O O . ARG A 1 309 ? 16.756 -12.022 -23.941 1.00 92.69 309 ARG A O 1
ATOM 2452 N N . LEU A 1 310 ? 17.438 -11.921 -26.097 1.00 96.94 310 LEU A N 1
ATOM 2453 C CA . LEU A 1 310 ? 17.668 -13.345 -26.303 1.00 96.94 310 LEU A CA 1
ATOM 2454 C C . LEU A 1 310 ? 19.157 -13.631 -26.106 1.00 96.94 310 LEU A C 1
ATOM 2456 O O . LEU A 1 310 ? 20.001 -12.837 -26.531 1.00 96.94 310 LEU A O 1
ATOM 2460 N N . ALA A 1 311 ? 19.447 -14.744 -25.451 1.00 97.88 311 ALA A N 1
ATOM 2461 C CA . ALA A 1 311 ? 20.781 -15.276 -25.243 1.00 97.88 311 ALA A CA 1
ATOM 2462 C C . ALA A 1 311 ? 20.792 -16.750 -25.663 1.00 97.88 311 ALA A C 1
ATOM 2464 O O . ALA A 1 311 ? 19.786 -17.444 -25.507 1.00 97.88 311 ALA A O 1
ATOM 2465 N N . PHE A 1 312 ? 21.908 -17.217 -26.208 1.00 98.06 312 PHE A N 1
ATOM 2466 C CA . PHE A 1 312 ? 22.021 -18.544 -26.809 1.00 98.06 312 PHE A CA 1
ATOM 2467 C C . PHE A 1 312 ? 23.181 -19.311 -26.188 1.00 98.06 312 PHE A C 1
ATOM 2469 O O . PHE A 1 312 ? 24.263 -18.749 -26.002 1.00 98.06 312 PHE A O 1
ATOM 2476 N N . ALA A 1 313 ? 22.980 -20.591 -25.881 1.00 97.94 313 ALA A N 1
ATOM 2477 C CA . ALA A 1 313 ? 24.071 -21.428 -25.408 1.00 97.94 313 ALA A CA 1
ATOM 2478 C C . ALA A 1 313 ? 25.058 -21.694 -26.563 1.00 97.94 313 ALA A C 1
ATOM 2480 O O . ALA A 1 313 ? 24.626 -22.014 -27.675 1.00 97.94 313 ALA A O 1
ATOM 2481 N N . PRO A 1 314 ? 26.383 -21.602 -26.341 1.00 98.00 314 PRO A N 1
ATOM 2482 C CA . PRO A 1 314 ? 27.368 -21.839 -27.397 1.00 98.00 314 PRO A CA 1
ATOM 2483 C C . PRO A 1 314 ? 27.252 -23.216 -28.068 1.00 98.00 314 PRO A C 1
ATOM 2485 O O . PRO A 1 314 ? 27.511 -23.320 -29.266 1.00 98.00 314 PRO A O 1
ATOM 2488 N N . GLY A 1 315 ? 26.853 -24.250 -27.313 1.00 97.50 315 GLY A N 1
ATOM 2489 C CA . GLY A 1 315 ? 26.649 -25.612 -27.820 1.00 97.50 315 GLY A CA 1
ATOM 2490 C C . GLY A 1 315 ? 25.500 -25.707 -28.823 1.00 97.50 315 GLY A C 1
ATOM 2491 O O . GLY A 1 315 ? 25.696 -26.230 -29.918 1.00 97.50 315 GLY A O 1
ATOM 2492 N N . ASP A 1 316 ? 24.351 -25.109 -28.500 1.00 97.38 316 ASP A N 1
ATOM 2493 C CA . ASP A 1 316 ? 23.184 -25.068 -29.391 1.00 97.38 316 ASP A CA 1
ATOM 2494 C C . ASP A 1 316 ? 23.518 -24.326 -30.689 1.00 97.38 316 ASP A C 1
ATOM 2496 O O . ASP A 1 316 ? 23.205 -24.787 -31.784 1.00 97.38 316 ASP A O 1
ATOM 2500 N N . VAL A 1 317 ? 24.233 -23.202 -30.579 1.00 97.44 317 VAL A N 1
ATOM 2501 C CA . VAL A 1 317 ? 24.687 -22.418 -31.737 1.00 97.44 317 VAL A CA 1
ATOM 2502 C C . VAL A 1 317 ? 25.683 -23.202 -32.595 1.00 97.44 317 VAL A C 1
ATOM 2504 O O . VAL A 1 317 ? 25.682 -23.048 -33.810 1.00 97.44 317 VAL A O 1
ATOM 2507 N N . ALA A 1 318 ? 26.539 -24.038 -32.003 1.00 96.62 318 ALA A N 1
ATOM 2508 C CA . ALA A 1 318 ? 27.515 -24.829 -32.753 1.00 96.62 318 ALA A CA 1
ATOM 2509 C C . ALA A 1 318 ? 26.883 -25.987 -33.545 1.00 96.62 318 ALA A C 1
ATOM 2511 O O . ALA A 1 318 ? 27.418 -26.364 -34.582 1.00 96.62 318 ALA A O 1
ATOM 2512 N N . GLN A 1 319 ? 25.768 -26.541 -33.064 1.00 96.56 319 GLN A N 1
ATOM 2513 C CA . GLN A 1 319 ? 25.052 -27.649 -33.712 1.00 96.56 319 GLN A CA 1
ATOM 2514 C C . GLN A 1 319 ? 23.962 -27.170 -34.683 1.00 96.56 319 GLN A C 1
ATOM 2516 O O . GLN A 1 319 ? 23.434 -27.948 -35.482 1.00 96.56 319 GLN A O 1
ATOM 2521 N N . PHE A 1 320 ? 23.606 -25.889 -34.611 1.00 96.69 320 PHE A N 1
ATOM 2522 C CA . PHE A 1 320 ? 22.546 -25.306 -35.413 1.00 96.69 320 PHE A CA 1
ATOM 2523 C C . PHE A 1 320 ? 22.974 -25.083 -36.867 1.00 96.69 320 PHE A C 1
ATOM 2525 O O . PHE A 1 320 ? 23.976 -24.426 -37.147 1.00 96.69 320 PHE A O 1
ATOM 2532 N N . HIS A 1 321 ? 22.152 -25.579 -37.791 1.00 95.25 321 HIS A N 1
ATOM 2533 C CA . HIS A 1 321 ? 22.302 -25.368 -39.226 1.00 95.25 321 HIS A CA 1
ATOM 2534 C C . HIS A 1 321 ? 21.203 -24.403 -39.692 1.00 95.25 321 HIS A C 1
ATOM 2536 O O . HIS A 1 321 ? 20.020 -24.751 -39.599 1.00 95.25 321 HIS A O 1
ATOM 2542 N N . PRO A 1 322 ? 21.554 -23.188 -40.152 1.00 90.69 322 PRO A N 1
ATOM 2543 C CA . PRO A 1 322 ? 20.571 -22.223 -40.619 1.00 90.69 322 PRO A CA 1
ATOM 2544 C C . PRO A 1 322 ? 19.720 -22.809 -41.754 1.00 90.69 322 PRO A C 1
ATOM 2546 O O . PRO A 1 322 ? 20.276 -23.419 -42.669 1.00 90.69 322 PRO A O 1
ATOM 2549 N N . PRO A 1 323 ? 18.390 -22.630 -41.735 1.00 84.50 323 PRO A N 1
ATOM 2550 C CA . PRO A 1 323 ? 17.577 -22.933 -42.902 1.00 84.50 323 PRO A CA 1
ATOM 2551 C C . PRO A 1 323 ? 17.993 -21.991 -44.040 1.00 84.50 323 PRO A C 1
ATOM 2553 O O . PRO A 1 323 ? 18.049 -20.777 -43.820 1.00 84.50 323 PRO A O 1
ATOM 2556 N N . GLY A 1 324 ? 18.322 -22.570 -45.198 1.00 77.56 324 GLY A N 1
ATOM 2557 C CA . GLY A 1 324 ? 18.583 -21.830 -46.437 1.00 77.56 324 GLY A CA 1
ATOM 2558 C C . GLY A 1 324 ? 17.376 -21.044 -46.929 1.00 77.56 324 GLY A C 1
ATOM 2559 O O . GLY A 1 324 ? 16.241 -21.346 -46.485 1.00 77.56 324 GLY A O 1
#

Sequence (324 aa):
MTGDPDAYRNDVGVLNVVNRLGLDGRTNWLMGLTVSEAARLSGICQYTIWDATERGEVLVVGQGKYRYIPWTDWFAWRKKHFAYKAKIAEVLASMGEETILKQEAMRLIHISETQITRYLLGGIIRAWKLPIGKRGEWRVSLADALRVKEERERGKLALETPQYAAIRQHSAEELKRLRDQGRIWKNRCESAWLPGYLTPYGVATEARIGIDRIRDDIRAGLLPAQAMTRGRRTIYAVAPEDAAAYIAKIHGVSKADRLSAAARRKTIAIREQGLLPVEDVAARFGVSPAAVAQWARLGKLPAQQMGRRLAFAPGDVAQFHPPG

Foldseek 3Di:
DPPDPCCCPDPVSLVVLCVVVPPPPPQPPQAAADLVRLCVSQVNDSVVSVVCCVVVQFDWDDDDPNTHGHPVRSVVSSVVVVVLVVVVVVVCVVLVADWDFLVVLCVLLVHDPVVSVVCPVLQLWDWDFAPPPPVGTIITGPVSSVVNSVCVVVVQCDPPDPSVVVSSVVSVVVVVVCVVVVVHPDPPPVPDDDVQWDFLVRLCVLLVHDSVVSVVCCVVVNQDWDFDDDPPDTTTTGHPVSSVVVSVVSVVADPVRVVVVVVVVLCVVLVVVVWHFLVRLCVVVVHDSVLSVVCCVVVQQPWDDDPPTTTHHPVSSVPHDDDD